Protein AF-A0A2R7UC55-F1 (afdb_monomer)

Radius of gyration: 38.76 Å; Cα contacts (8 Å, |Δi|>4): 89; chains: 1; bounding box: 79×63×94 Å

Structure (mmCIF, N/CA/C/O backbone):
data_AF-A0A2R7UC55-F1
#
_entry.id   AF-A0A2R7UC55-F1
#
loop_
_atom_site.group_PDB
_atom_site.id
_atom_site.type_symbol
_atom_site.label_atom_id
_atom_site.label_alt_id
_atom_site.label_comp_id
_atom_site.label_asym_id
_atom_site.label_entity_id
_atom_site.label_seq_id
_atom_site.pdbx_PDB_ins_code
_atom_site.Cartn_x
_atom_site.Cartn_y
_atom_site.Cartn_z
_atom_site.occupancy
_atom_site.B_iso_or_equiv
_atom_site.auth_seq_id
_atom_site.auth_comp_id
_atom_site.auth_asym_id
_atom_site.auth_atom_id
_atom_site.pdbx_PDB_model_num
ATOM 1 N N . MET A 1 1 ? -43.435 7.852 9.722 1.00 42.16 1 MET A N 1
ATOM 2 C CA . MET A 1 1 ? -42.499 7.921 10.860 1.00 42.16 1 MET A CA 1
ATOM 3 C C . MET A 1 1 ? -41.265 8.674 10.393 1.00 42.16 1 MET A C 1
ATOM 5 O O . MET A 1 1 ? -40.642 8.184 9.458 1.00 42.16 1 MET A O 1
ATOM 9 N N . PRO A 1 2 ? -40.937 9.861 10.923 1.00 38.62 2 PRO A N 1
ATOM 10 C CA . PRO A 1 2 ? -39.648 10.481 10.648 1.00 38.62 2 PRO A CA 1
ATOM 11 C C . PRO A 1 2 ? -38.581 9.756 11.478 1.00 38.62 2 PRO A C 1
ATOM 13 O O . PRO A 1 2 ? -38.689 9.692 12.699 1.00 38.62 2 PRO A O 1
ATOM 16 N N . THR A 1 3 ? -37.576 9.176 10.826 1.00 41.78 3 THR A N 1
ATOM 17 C CA . THR A 1 3 ? -36.368 8.655 11.479 1.00 41.78 3 THR A CA 1
ATOM 18 C C . THR A 1 3 ? -35.477 9.831 11.860 1.00 41.78 3 THR A C 1
ATOM 20 O O . THR A 1 3 ? -34.718 10.346 11.036 1.00 41.78 3 THR A O 1
ATOM 23 N N . GLU A 1 4 ? -35.601 10.291 13.101 1.00 35.75 4 GLU A N 1
ATOM 24 C CA . GLU A 1 4 ? -34.651 11.220 13.704 1.00 35.75 4 GLU A CA 1
ATOM 25 C C . GLU A 1 4 ? -33.312 10.507 13.930 1.00 35.75 4 GLU A C 1
ATOM 27 O O . GLU A 1 4 ? -33.058 9.926 14.977 1.00 35.75 4 GLU A O 1
ATOM 32 N N . ASN A 1 5 ? -32.422 10.577 12.940 1.00 41.34 5 ASN A N 1
ATOM 33 C CA . ASN A 1 5 ? -30.993 10.358 13.149 1.00 41.34 5 ASN A CA 1
ATOM 34 C C . ASN A 1 5 ? -30.417 11.610 13.829 1.00 41.34 5 ASN A C 1
ATOM 36 O O . ASN A 1 5 ? -29.863 12.489 13.168 1.00 41.34 5 ASN A O 1
ATOM 40 N N . ARG A 1 6 ? -30.596 11.743 15.145 1.00 44.78 6 ARG A N 1
ATOM 41 C CA . ARG A 1 6 ? -29.927 12.772 15.952 1.00 44.78 6 ARG A CA 1
ATOM 42 C C . ARG A 1 6 ? -29.243 12.123 17.152 1.00 44.78 6 ARG A C 1
ATOM 44 O O . ARG A 1 6 ? -29.865 11.350 17.865 1.00 44.78 6 ARG A O 1
ATOM 51 N N . SER A 1 7 ? -27.990 12.525 17.365 1.00 47.72 7 SER A N 1
ATOM 52 C CA . SER A 1 7 ? -27.106 12.228 18.506 1.00 47.72 7 SER A CA 1
ATOM 53 C C . SER A 1 7 ? -26.273 10.949 18.440 1.00 47.72 7 SER A C 1
ATOM 55 O O . SER A 1 7 ? -26.627 9.947 19.046 1.00 47.72 7 SER A O 1
ATOM 57 N N . SER A 1 8 ? -25.081 11.033 17.833 1.00 47.44 8 SER A N 1
ATOM 58 C CA . SER A 1 8 ? -23.901 10.372 18.432 1.00 47.44 8 SER A CA 1
ATOM 59 C C . SER A 1 8 ? -22.526 10.837 17.920 1.00 47.44 8 SER A C 1
ATOM 61 O O . SER A 1 8 ? -21.534 10.164 18.157 1.00 47.44 8 SER A O 1
ATOM 63 N N . ASN A 1 9 ? -22.407 11.966 17.210 1.00 50.69 9 ASN A N 1
ATOM 64 C CA . ASN A 1 9 ? -21.078 12.448 16.804 1.00 50.69 9 ASN A CA 1
ATOM 65 C C . ASN A 1 9 ? -20.977 13.976 16.858 1.00 50.69 9 ASN A C 1
ATOM 67 O O . ASN A 1 9 ? -20.591 14.633 15.896 1.00 50.69 9 ASN A O 1
ATOM 71 N N . THR A 1 10 ? -21.425 14.552 17.975 1.00 67.38 10 THR A N 1
ATOM 72 C CA . THR A 1 10 ? -21.211 15.976 18.250 1.00 67.38 10 THR A CA 1
ATOM 73 C C . THR A 1 10 ? -19.742 16.159 18.613 1.00 67.38 10 THR A C 1
ATOM 75 O O . THR A 1 10 ? -19.298 15.609 19.621 1.00 67.38 10 THR A O 1
ATOM 78 N N . ASP A 1 11 ? -19.003 16.916 17.801 1.00 78.94 11 ASP A N 1
ATOM 79 C CA . ASP A 1 11 ? -17.614 17.284 18.083 1.00 78.94 11 ASP A CA 1
ATOM 80 C C . ASP A 1 11 ? -17.542 17.948 19.477 1.00 78.94 11 ASP A C 1
ATOM 82 O O . ASP A 1 11 ? -18.249 18.935 19.716 1.00 78.94 11 ASP A O 1
ATOM 86 N N . PRO A 1 12 ? -16.714 17.450 20.416 1.00 82.69 12 PRO A N 1
ATOM 87 C CA . PRO A 1 12 ? -16.531 18.071 21.727 1.00 82.69 12 PRO A CA 1
ATOM 88 C C . PRO A 1 12 ? -16.176 19.562 21.646 1.00 82.69 12 PRO A C 1
ATOM 90 O O . PRO A 1 12 ? -16.536 20.328 22.539 1.00 82.69 12 PRO A O 1
ATOM 93 N N . ARG A 1 13 ? -15.532 20.004 20.556 1.00 84.44 13 ARG A N 1
ATOM 94 C CA . ARG A 1 13 ? -15.240 21.425 20.315 1.00 84.44 13 ARG A CA 1
ATOM 95 C C . ARG A 1 13 ? -16.515 22.240 20.090 1.00 84.44 13 ARG A C 1
ATOM 97 O O . ARG A 1 13 ? -16.605 23.356 20.585 1.00 84.44 13 ARG A O 1
ATOM 104 N N . ASP A 1 14 ? -17.513 21.695 19.392 1.00 85.75 14 ASP A N 1
ATOM 105 C CA . ASP A 1 14 ? -18.814 22.362 19.214 1.00 85.75 14 ASP A CA 1
ATOM 106 C C . ASP A 1 14 ? -19.564 22.484 20.539 1.00 85.75 14 ASP A C 1
ATOM 108 O O . ASP A 1 14 ? -20.236 23.483 20.795 1.00 85.75 14 ASP A O 1
ATOM 112 N N . VAL A 1 15 ? -19.429 21.480 21.408 1.00 86.00 15 VAL A N 1
ATOM 113 C CA . VAL A 1 15 ? -20.005 21.531 22.755 1.00 86.00 15 VAL A CA 1
ATOM 114 C C . VAL A 1 15 ? -19.318 22.610 23.587 1.00 86.00 15 VAL A C 1
ATOM 116 O O . VAL A 1 15 ? -20.011 23.393 24.232 1.00 86.00 15 VAL A O 1
ATOM 119 N N . PHE A 1 16 ? -17.988 22.698 23.533 1.00 86.00 16 PHE A N 1
ATOM 120 C CA . PHE A 1 16 ? -17.218 23.726 24.233 1.00 86.00 16 PHE A CA 1
ATOM 121 C C . PHE A 1 16 ? -17.598 25.143 23.784 1.00 86.00 16 PHE A C 1
ATOM 123 O O . PHE A 1 16 ? -17.883 25.993 24.626 1.00 86.00 16 PHE A O 1
ATOM 130 N N . ILE A 1 17 ? -17.695 25.377 22.471 1.00 86.19 17 ILE A N 1
ATOM 131 C CA . ILE A 1 17 ? -18.110 26.672 21.907 1.00 86.19 17 ILE A CA 1
ATOM 132 C C . ILE A 1 17 ? -19.542 27.013 22.325 1.00 86.19 17 ILE A C 1
ATOM 134 O O . ILE A 1 17 ? -19.811 28.134 22.744 1.00 86.19 17 ILE A O 1
ATOM 138 N N . ARG A 1 18 ? -20.466 26.046 22.259 1.00 84.88 18 ARG A N 1
ATOM 139 C CA . ARG A 1 18 ? -21.871 26.266 22.629 1.00 84.88 18 ARG A CA 1
ATOM 140 C C . ARG A 1 18 ? -22.053 26.558 24.115 1.00 84.88 18 ARG A C 1
ATOM 142 O O . ARG A 1 18 ? -22.917 27.352 24.471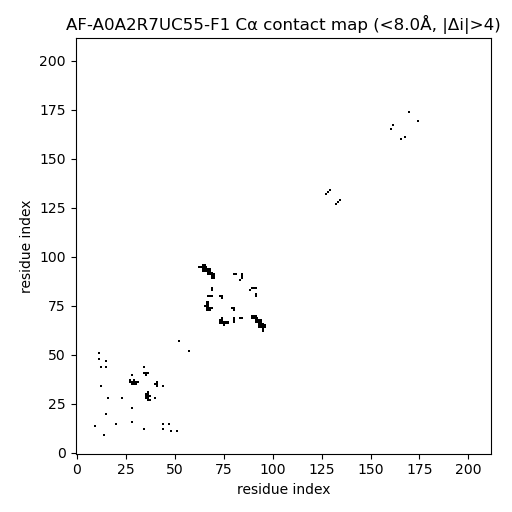 1.00 84.88 18 ARG A O 1
ATOM 149 N N . LEU A 1 19 ? -21.303 25.871 24.976 1.00 85.00 19 LEU A N 1
ATOM 150 C CA . LEU A 1 19 ? -21.359 26.097 26.419 1.00 85.00 19 LEU A CA 1
ATOM 151 C C . LEU A 1 19 ? -20.645 27.388 26.820 1.00 85.00 19 LEU A C 1
ATOM 153 O O . LEU A 1 19 ? -21.021 27.971 27.831 1.00 85.00 19 LEU A O 1
ATOM 157 N N . ASN A 1 20 ? -19.643 27.808 26.039 1.00 84.31 20 ASN A N 1
ATOM 158 C CA . ASN A 1 20 ? -18.806 28.982 26.266 1.00 84.31 20 ASN A CA 1
ATOM 159 C C . ASN A 1 20 ? -18.507 29.217 27.760 1.00 84.31 20 ASN A C 1
ATOM 161 O O . ASN A 1 20 ? -18.889 30.250 28.318 1.00 84.31 20 ASN A O 1
ATOM 165 N N . PRO A 1 21 ? -17.852 28.257 28.439 1.00 77.38 21 PRO A N 1
ATOM 166 C CA . PRO A 1 21 ? -17.663 28.317 29.889 1.00 77.38 21 PRO A CA 1
ATOM 167 C C . PRO A 1 21 ? -16.844 29.536 30.347 1.00 77.38 21 PRO A C 1
ATOM 169 O O . PRO A 1 21 ? -16.870 29.885 31.524 1.00 77.38 21 PRO A O 1
ATOM 172 N N . LEU A 1 22 ? -16.134 30.186 29.422 1.00 78.31 22 LEU A N 1
ATOM 173 C CA . LEU A 1 22 ? -15.257 31.329 29.664 1.00 78.31 22 LEU A CA 1
ATOM 174 C C . LEU A 1 22 ? -15.895 32.679 29.280 1.00 78.31 22 LEU A C 1
ATOM 176 O O . LEU A 1 22 ? -15.292 33.721 29.522 1.00 78.31 22 LEU A O 1
ATOM 180 N N . GLY A 1 23 ? -17.100 32.680 28.692 1.00 80.19 23 GLY A N 1
ATOM 181 C CA . GLY A 1 23 ? -17.800 33.901 28.270 1.00 80.19 23 GLY A CA 1
ATOM 182 C C . GLY A 1 23 ? -17.090 34.682 27.157 1.00 80.19 23 GLY A C 1
ATOM 183 O O . GLY A 1 23 ? -17.196 35.905 27.103 1.00 80.19 23 GLY A O 1
ATOM 184 N N . LEU A 1 24 ? -16.343 33.987 26.298 1.00 83.69 24 LEU A N 1
ATOM 185 C CA . LEU A 1 24 ? -15.508 34.574 25.250 1.00 83.69 24 LEU A CA 1
ATOM 186 C C . LEU A 1 24 ? -16.316 34.969 24.011 1.00 83.69 24 LEU A C 1
ATOM 188 O O . LEU A 1 24 ? -17.434 34.491 23.801 1.00 83.69 24 LEU A O 1
ATOM 192 N N . SER A 1 25 ? -15.747 35.849 23.189 1.00 80.44 25 SER A N 1
ATOM 193 C CA . SER A 1 25 ? -16.368 36.270 21.934 1.00 80.44 25 SER A CA 1
ATOM 194 C C . SER A 1 25 ? -16.209 35.203 20.840 1.00 80.44 25 SER A C 1
ATOM 196 O O . SER A 1 25 ? -15.346 34.328 20.922 1.00 80.44 25 SER A O 1
ATOM 198 N N . GLU A 1 26 ? -17.021 35.275 19.780 1.00 75.75 26 GLU A N 1
ATOM 199 C CA . GLU A 1 26 ? -16.893 34.369 18.624 1.00 75.75 26 GLU A CA 1
ATOM 200 C C . GLU A 1 26 ? -15.537 34.504 17.907 1.00 75.75 26 GLU A C 1
ATOM 202 O O . GLU A 1 26 ? -15.087 33.562 17.256 1.00 75.75 26 GLU A O 1
ATOM 207 N N . GLU A 1 27 ? -14.867 35.654 18.035 1.00 75.88 27 GLU A N 1
ATOM 208 C CA . GLU A 1 27 ? -13.542 35.884 17.451 1.00 75.88 27 GLU A CA 1
ATOM 209 C C . GLU A 1 27 ? -12.440 35.118 18.185 1.00 75.88 27 GLU A C 1
ATOM 211 O O . GLU A 1 27 ? -11.482 34.684 17.547 1.00 75.88 27 GLU A O 1
ATOM 216 N N . ASP A 1 28 ? -12.612 34.898 19.489 1.00 77.56 28 ASP A N 1
ATOM 217 C CA . ASP A 1 28 ? -11.666 34.168 20.335 1.00 77.56 28 ASP A CA 1
ATOM 218 C C . ASP A 1 28 ? -11.880 32.645 20.239 1.00 77.56 28 ASP A C 1
ATOM 220 O O . ASP A 1 28 ? -10.951 31.856 20.385 1.00 77.56 28 ASP A O 1
ATOM 224 N N . LEU A 1 29 ? -13.101 32.197 19.935 1.00 81.69 29 LEU A N 1
ATOM 225 C CA . LEU A 1 29 ? -13.473 30.777 19.847 1.00 81.69 29 LEU A CA 1
ATOM 226 C C . LEU A 1 29 ? -13.194 30.144 18.470 1.00 81.69 29 LEU A C 1
ATOM 228 O O . LEU A 1 29 ? -13.835 29.161 18.079 1.00 81.69 29 LEU A O 1
ATOM 232 N N . ARG A 1 30 ? -12.225 30.681 17.722 1.00 80.25 30 ARG A N 1
ATOM 233 C CA . ARG A 1 30 ? -11.841 30.165 16.402 1.00 80.25 30 ARG A CA 1
ATOM 234 C C . ARG A 1 30 ? -11.099 28.839 16.515 1.00 80.25 30 ARG A C 1
ATOM 236 O O . ARG A 1 30 ? -10.108 28.710 17.233 1.00 80.25 30 ARG A O 1
ATOM 243 N N . LYS A 1 31 ? -11.590 27.846 15.771 1.00 82.81 31 LYS A N 1
ATOM 244 C CA . LYS A 1 31 ? -10.985 26.516 15.678 1.00 82.81 31 LYS A CA 1
ATOM 245 C C . LYS A 1 31 ? -9.836 26.521 14.675 1.00 82.81 31 LYS A C 1
ATOM 247 O O . LYS A 1 31 ? -10.003 26.992 13.554 1.00 82.81 31 LYS A O 1
ATOM 252 N N . ASP A 1 32 ? -8.738 25.876 15.036 1.00 79.06 32 ASP A N 1
ATOM 253 C CA . ASP A 1 32 ? -7.651 25.521 14.128 1.00 79.06 32 ASP A CA 1
ATOM 254 C C . ASP A 1 32 ? -7.540 23.984 13.994 1.00 79.06 32 ASP A C 1
ATOM 256 O O . ASP A 1 32 ? -8.384 23.211 14.474 1.00 79.06 32 ASP A O 1
ATOM 260 N N . SER A 1 33 ? -6.490 23.505 13.323 1.00 74.88 33 SER A N 1
ATOM 261 C CA . SER A 1 33 ? -6.243 22.067 13.178 1.00 74.88 33 SER A CA 1
ATOM 262 C C . SER A 1 33 ? -5.929 21.378 14.515 1.00 74.88 33 SER A C 1
ATOM 264 O O . SER A 1 33 ? -6.230 20.192 14.672 1.00 74.88 33 SER A O 1
ATOM 266 N N . THR A 1 34 ? -5.389 22.101 15.502 1.00 69.94 34 THR A N 1
ATOM 267 C CA . THR A 1 34 ? -4.947 21.544 16.792 1.00 69.94 34 THR A CA 1
ATOM 268 C C . THR A 1 34 ? -6.025 21.574 17.882 1.00 69.94 34 THR A C 1
ATOM 270 O O . THR A 1 34 ? -6.058 20.699 18.745 1.00 69.94 34 THR A O 1
ATOM 273 N N . GLY A 1 35 ? -6.974 22.503 17.807 1.00 78.06 35 GLY A N 1
ATOM 274 C CA . GLY A 1 35 ? -8.071 22.702 18.749 1.00 78.06 35 GLY A CA 1
ATOM 275 C C . GLY A 1 35 ? -8.686 24.098 18.626 1.00 78.06 35 GLY A C 1
ATOM 276 O O . GLY A 1 35 ? -9.816 24.217 18.150 1.00 78.06 35 GLY A O 1
ATOM 277 N N . PHE A 1 36 ? -7.939 25.119 19.054 1.00 85.44 36 PHE A N 1
ATOM 278 C CA . PHE A 1 36 ? -8.310 26.537 19.038 1.00 85.44 36 PHE A CA 1
ATOM 279 C C . PHE A 1 3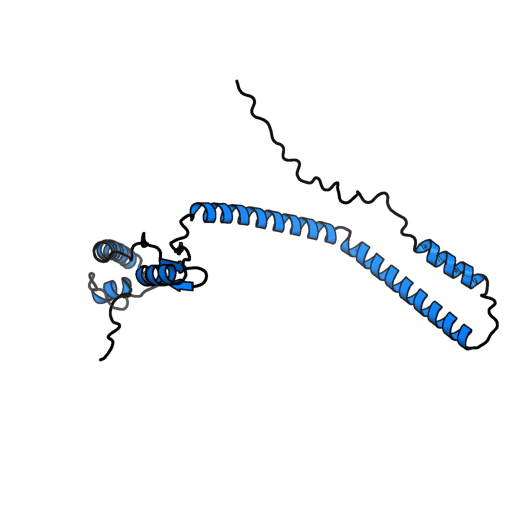6 ? -7.079 27.391 18.707 1.00 85.44 36 PHE A C 1
ATOM 281 O O . PHE A 1 36 ? -5.971 27.032 19.102 1.00 85.44 36 PHE A O 1
ATOM 288 N N . GLU A 1 37 ? -7.279 28.517 18.014 1.00 85.06 37 GLU A N 1
ATOM 289 C CA . GLU A 1 37 ? -6.195 29.423 17.594 1.00 85.06 37 GLU A CA 1
ATOM 290 C C . GLU A 1 37 ? -5.428 30.037 18.783 1.00 85.06 37 GLU A C 1
ATOM 292 O O . GLU A 1 37 ? -4.209 30.199 18.704 1.00 85.06 37 GLU A O 1
ATOM 297 N N . ASP A 1 38 ? -6.111 30.361 19.890 1.00 82.50 38 ASP A N 1
ATOM 298 C CA . ASP A 1 38 ? -5.469 30.870 21.110 1.00 82.50 38 ASP A CA 1
ATOM 299 C C . ASP A 1 38 ? -4.972 29.707 22.001 1.00 82.50 38 ASP A C 1
ATOM 301 O O . ASP A 1 38 ? -5.782 28.900 22.483 1.00 82.50 38 ASP A O 1
ATOM 305 N N . PRO A 1 39 ? -3.662 29.635 22.317 1.00 83.12 39 PRO A N 1
ATOM 306 C CA . PRO A 1 39 ? -3.097 28.615 23.200 1.00 83.12 39 PRO A CA 1
ATOM 307 C C . PRO A 1 39 ? -3.729 28.543 24.600 1.00 83.12 39 PRO A C 1
ATOM 309 O O . PRO A 1 39 ? -3.738 27.477 25.218 1.00 83.12 39 PRO A O 1
ATOM 312 N N . ARG A 1 40 ? -4.249 29.658 25.127 1.00 83.19 40 ARG A N 1
ATOM 313 C CA . ARG A 1 40 ? -4.910 29.703 26.444 1.00 83.19 40 ARG A CA 1
ATOM 314 C C . ARG A 1 40 ? -6.254 28.987 26.395 1.00 83.19 40 ARG A C 1
ATOM 316 O O . ARG A 1 40 ? -6.535 28.145 27.242 1.00 83.19 40 ARG A O 1
ATOM 323 N N . ILE A 1 41 ? -7.023 29.251 25.341 1.00 85.44 41 ILE A N 1
ATOM 324 C CA . ILE A 1 41 ? -8.319 28.615 25.084 1.00 85.44 41 ILE A CA 1
ATOM 325 C C . ILE A 1 41 ? -8.123 27.131 24.779 1.00 85.44 41 ILE A C 1
ATOM 327 O O . ILE A 1 41 ? -8.906 26.300 25.233 1.00 85.44 41 ILE A O 1
ATOM 331 N N . HIS A 1 42 ? -7.043 26.774 24.081 1.00 86.88 42 HIS A N 1
ATOM 332 C CA . HIS A 1 42 ? -6.676 25.378 23.867 1.00 86.88 42 HIS A CA 1
ATOM 333 C C . HIS A 1 42 ? -6.452 24.630 25.193 1.00 86.88 42 HIS A C 1
ATOM 335 O O . HIS A 1 42 ? -6.970 23.529 25.367 1.00 86.88 42 HIS A O 1
ATOM 341 N N . SER A 1 43 ? -5.736 25.229 26.151 1.00 85.56 43 SER A N 1
ATOM 342 C CA . SER A 1 43 ? -5.522 24.628 27.477 1.00 85.56 43 SER A CA 1
ATOM 343 C C . SER A 1 43 ? -6.836 24.407 28.236 1.00 85.56 43 SER A C 1
ATOM 345 O O . SER A 1 43 ? -7.054 23.334 28.800 1.00 85.56 43 SER A O 1
ATOM 347 N N . ASP A 1 44 ? -7.737 25.389 28.218 1.00 86.12 44 ASP A N 1
ATOM 348 C CA . ASP A 1 44 ? -9.040 25.276 28.883 1.00 86.12 44 ASP A CA 1
ATOM 349 C C . ASP A 1 44 ? -9.958 24.266 28.184 1.00 86.12 44 ASP A C 1
ATOM 351 O O . ASP A 1 44 ? -10.678 23.508 28.839 1.00 86.12 44 ASP A O 1
ATOM 355 N N . TYR A 1 45 ? -9.876 24.179 26.855 1.00 88.12 45 TYR A N 1
ATOM 356 C CA . TYR A 1 45 ? -10.536 23.133 26.087 1.00 88.12 45 TYR A CA 1
ATOM 357 C C . TYR A 1 45 ? -10.033 21.736 26.472 1.00 88.12 45 TYR A C 1
ATOM 359 O O . TYR A 1 45 ? -10.844 20.819 26.572 1.00 88.12 45 TYR A O 1
ATOM 367 N N . LEU A 1 46 ? -8.735 21.547 26.737 1.00 88.75 46 LEU A N 1
ATOM 368 C CA . LEU A 1 46 ? -8.210 20.254 27.194 1.00 88.75 46 LEU A CA 1
ATOM 369 C C . LEU A 1 46 ? -8.753 19.864 28.575 1.00 88.75 46 LEU A C 1
ATOM 371 O O . LEU A 1 46 ? -9.096 18.699 28.786 1.00 88.75 46 LEU A O 1
ATOM 375 N N . LEU A 1 47 ? -8.881 20.825 29.496 1.00 87.94 47 LEU A N 1
ATOM 376 C CA . LEU A 1 47 ? -9.505 20.598 30.806 1.00 87.94 47 LEU A CA 1
ATOM 377 C C . LEU A 1 47 ? -10.988 20.237 30.667 1.00 87.94 47 LEU A C 1
ATOM 379 O O . LEU A 1 47 ? -11.454 19.277 31.282 1.00 87.94 47 LEU A O 1
ATOM 383 N N . PHE A 1 48 ? -11.717 20.957 29.812 1.00 88.81 48 PHE A N 1
ATOM 384 C CA . PHE A 1 48 ? -13.096 20.621 29.470 1.00 88.81 48 PHE A CA 1
ATOM 385 C C . PHE A 1 48 ? -13.202 19.222 28.857 1.00 88.81 48 PHE A C 1
ATOM 387 O O . PHE A 1 48 ? -14.048 18.434 29.270 1.00 88.81 48 PHE A O 1
ATOM 394 N N . LEU A 1 49 ? -12.332 18.891 27.900 1.00 87.31 49 LEU A N 1
ATOM 395 C CA . LEU A 1 49 ? -12.329 17.610 27.201 1.00 87.31 49 LEU A CA 1
ATOM 396 C C . LEU A 1 49 ? -12.064 16.445 28.159 1.00 87.31 49 LEU A C 1
ATOM 398 O O . LEU A 1 49 ? -12.668 15.386 27.998 1.00 87.31 49 LEU A O 1
ATOM 402 N N . ALA A 1 50 ? -11.204 16.637 29.162 1.00 85.31 50 ALA A N 1
ATOM 403 C CA . ALA A 1 50 ? -10.954 15.639 30.196 1.00 85.31 50 ALA A CA 1
ATOM 404 C C . ALA A 1 50 ? -12.237 15.299 30.976 1.00 85.31 50 ALA A C 1
ATOM 406 O O . ALA A 1 50 ? -12.612 14.131 31.042 1.00 85.31 50 ALA A O 1
ATOM 407 N N . GLY A 1 51 ? -12.965 16.307 31.474 1.00 84.50 51 GLY A N 1
ATOM 408 C CA . GLY A 1 51 ? -14.244 16.086 32.168 1.00 84.50 51 GLY A CA 1
ATOM 409 C C . GLY A 1 51 ? -15.377 15.626 31.239 1.00 84.50 51 GLY A C 1
ATOM 410 O O . GLY A 1 51 ? -16.232 14.820 31.617 1.00 84.50 51 GLY A O 1
ATOM 411 N N . TYR A 1 52 ? -15.377 16.089 29.988 1.00 82.44 52 TYR A N 1
ATOM 412 C CA . T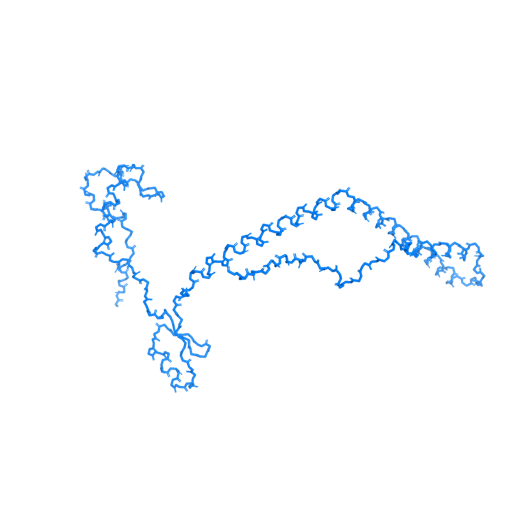YR A 1 52 ? -16.342 15.667 28.976 1.00 82.44 52 TYR A CA 1
ATOM 413 C C . TYR A 1 52 ? -16.195 14.175 28.659 1.00 82.44 52 TYR A C 1
ATOM 415 O O . TYR A 1 52 ? -17.195 13.466 28.644 1.00 82.44 52 TYR A O 1
ATOM 423 N N . ARG A 1 53 ? -14.966 13.670 28.490 1.00 78.56 53 ARG A N 1
ATOM 424 C CA . ARG A 1 53 ? -14.682 12.240 28.256 1.00 78.56 53 ARG A CA 1
ATOM 425 C C . ARG A 1 53 ? -15.052 11.341 29.433 1.00 78.56 53 ARG A C 1
ATOM 427 O O . ARG A 1 53 ? -15.426 10.193 29.230 1.00 78.56 53 ARG A O 1
ATOM 434 N N . GLU A 1 54 ? -14.971 11.857 30.653 1.00 75.56 54 GLU A N 1
ATOM 435 C CA . GLU A 1 54 ? -15.348 11.118 31.862 1.00 75.56 54 GLU A CA 1
ATOM 436 C C . GLU A 1 54 ? -16.869 10.889 31.947 1.00 75.56 54 GLU A C 1
ATOM 438 O O . GLU A 1 54 ? -17.332 9.873 32.463 1.00 75.56 54 GLU A O 1
ATOM 443 N N . THR A 1 55 ? -17.654 11.811 31.378 1.00 69.69 55 THR A N 1
ATOM 444 C CA . THR A 1 55 ? -19.127 11.748 31.320 1.00 69.69 55 THR A CA 1
ATOM 445 C C . THR A 1 55 ? -19.669 11.209 29.992 1.00 69.69 55 THR A C 1
ATOM 447 O O . THR A 1 55 ? -20.813 10.761 29.930 1.00 69.69 55 THR A O 1
ATOM 450 N N . HIS A 1 56 ? -18.848 11.222 28.942 1.00 65.69 56 HIS A N 1
ATOM 451 C CA . HIS A 1 56 ? -19.133 10.709 27.606 1.00 65.69 56 HIS A CA 1
ATOM 452 C C . HIS A 1 56 ? -18.045 9.694 27.250 1.00 65.69 56 HIS A C 1
ATOM 454 O O . HIS A 1 56 ? -17.075 10.064 26.579 1.00 65.69 56 HIS A O 1
ATOM 460 N N . PRO A 1 57 ? -18.161 8.437 27.724 1.00 57.47 57 PRO A N 1
ATOM 461 C CA . PRO A 1 57 ? -17.181 7.413 27.404 1.00 57.47 57 PRO A CA 1
ATOM 462 C C . PRO A 1 57 ? -17.043 7.325 25.883 1.00 57.47 57 PRO A C 1
ATOM 464 O O . PRO A 1 57 ? -18.031 7.102 25.180 1.00 57.47 57 PRO A O 1
ATOM 467 N N . GLU A 1 58 ? -15.824 7.533 25.374 1.00 55.47 58 GLU A N 1
ATOM 468 C CA . GLU A 1 58 ? -15.514 7.213 23.980 1.00 55.47 58 GLU A CA 1
ATOM 469 C C . GLU A 1 58 ? -15.950 5.763 23.716 1.00 55.47 58 GLU A C 1
ATOM 471 O O . GLU A 1 58 ? -15.841 4.936 24.632 1.00 55.47 58 GLU A O 1
ATOM 476 N N . PRO A 1 59 ? -16.481 5.439 22.519 1.00 55.19 59 PRO A N 1
ATOM 477 C CA . PRO A 1 59 ? -16.887 4.078 22.199 1.00 55.19 59 PRO A CA 1
ATOM 478 C C . PRO A 1 59 ? -15.725 3.141 22.520 1.00 55.19 59 PRO A C 1
ATOM 480 O O . PRO A 1 59 ? -14.671 3.198 21.883 1.00 55.19 59 PRO A O 1
ATOM 483 N N . GLN A 1 60 ? -15.892 2.340 23.577 1.00 50.25 60 GLN A N 1
ATOM 484 C CA . GLN A 1 60 ? -14.854 1.419 24.009 1.00 50.25 60 GLN A CA 1
ATOM 485 C C . GLN A 1 60 ? -14.531 0.491 22.835 1.00 50.25 60 GLN A C 1
ATOM 487 O O . GLN A 1 60 ? -15.454 0.069 22.133 1.00 50.25 60 GLN A O 1
ATOM 492 N N . PRO A 1 61 ? -13.254 0.140 22.608 1.00 53.88 61 PRO A N 1
ATOM 493 C CA . PRO A 1 61 ? -12.918 -0.929 21.681 1.00 53.88 61 PRO A CA 1
ATOM 494 C C . PRO A 1 61 ? -13.658 -2.189 22.142 1.00 53.88 61 PRO A C 1
ATOM 496 O O . PRO A 1 61 ? -13.353 -2.743 23.196 1.00 53.88 61 PRO A O 1
ATOM 499 N N . HIS A 1 62 ? -14.700 -2.570 21.400 1.00 48.38 62 HIS A N 1
ATOM 500 C CA . HIS A 1 62 ? -15.607 -3.631 21.810 1.00 48.38 62 HIS A CA 1
ATOM 501 C C . HIS A 1 62 ? -14.818 -4.938 22.005 1.00 48.38 62 HIS A C 1
ATOM 503 O O . HIS A 1 62 ? -14.119 -5.363 21.083 1.00 48.38 62 HIS A O 1
ATOM 509 N N . PRO A 1 63 ? -14.914 -5.587 23.181 1.00 56.22 63 PRO A N 1
ATOM 510 C CA . PRO A 1 63 ? -14.304 -6.896 23.414 1.00 56.22 63 PRO A CA 1
ATOM 511 C C . PRO A 1 63 ? -14.991 -8.014 22.611 1.00 56.22 63 PRO A C 1
ATOM 513 O O . PRO A 1 63 ? -14.495 -9.138 22.567 1.00 56.22 63 PRO A O 1
ATOM 516 N N . GLU A 1 64 ? -16.128 -7.717 21.979 1.00 58.06 64 GLU A N 1
ATOM 517 C CA . GLU A 1 64 ? -16.880 -8.646 21.145 1.00 58.06 64 GLU A CA 1
ATOM 518 C C . GLU A 1 64 ? -16.473 -8.543 19.664 1.00 58.06 64 GLU A C 1
ATOM 520 O O . GLU A 1 64 ? -16.080 -7.468 19.199 1.00 58.06 64 GLU A O 1
ATOM 525 N N . PRO A 1 65 ? -16.557 -9.650 18.902 1.00 71.12 65 PRO A N 1
ATOM 526 C CA . PRO A 1 65 ? -16.362 -9.630 17.457 1.00 71.12 65 PRO A CA 1
ATOM 527 C C . PRO A 1 65 ? -17.246 -8.572 16.784 1.00 71.12 65 PRO A C 1
ATOM 529 O O . PRO A 1 65 ? -18.436 -8.485 17.069 1.00 71.12 65 PRO A O 1
ATOM 532 N N . ILE A 1 66 ? -16.668 -7.784 15.872 1.00 76.38 66 ILE A N 1
ATOM 533 C CA . ILE A 1 66 ? -17.391 -6.752 15.105 1.00 76.38 66 ILE A CA 1
ATOM 534 C C . ILE A 1 66 ? -18.256 -7.414 14.021 1.00 76.38 66 ILE A C 1
ATOM 536 O O . ILE A 1 66 ? -19.256 -6.850 13.585 1.00 76.38 66 ILE A O 1
ATOM 540 N N . ALA A 1 67 ? -17.880 -8.623 13.599 1.00 85.19 67 ALA A N 1
ATOM 541 C CA . ALA A 1 67 ? -18.660 -9.469 12.711 1.00 85.19 67 ALA A CA 1
ATOM 542 C C . ALA A 1 67 ? -18.405 -10.954 13.005 1.00 85.19 67 ALA A C 1
ATOM 544 O O . ALA A 1 67 ? -17.429 -11.329 13.656 1.00 85.19 67 ALA A O 1
ATOM 545 N N . TRP A 1 68 ? -19.255 -11.812 12.459 1.00 89.19 68 TRP A N 1
ATOM 546 C CA . TRP A 1 68 ? -19.139 -13.264 12.497 1.00 89.19 68 TRP A CA 1
ATOM 547 C C . TRP A 1 68 ? -19.155 -13.813 11.074 1.00 89.19 68 TRP A C 1
ATOM 549 O O . TRP A 1 68 ? -19.970 -13.399 10.255 1.00 89.19 68 TRP A O 1
ATOM 559 N N . MET A 1 69 ? -18.262 -14.747 10.768 1.00 92.12 69 MET A N 1
ATOM 560 C CA . MET A 1 69 ? -18.197 -15.427 9.477 1.00 92.12 69 MET A CA 1
ATOM 561 C C . MET A 1 69 ? -18.686 -16.867 9.618 1.00 92.12 69 MET A C 1
ATOM 563 O O . MET A 1 69 ? -18.253 -17.580 10.521 1.00 92.12 69 MET A O 1
ATOM 567 N N . VAL A 1 70 ? -19.557 -17.300 8.708 1.00 91.12 70 VAL A N 1
ATOM 568 C CA . VAL A 1 70 ? -20.018 -18.690 8.581 1.00 91.12 70 VAL A CA 1
ATOM 569 C C . VAL A 1 70 ? -19.743 -19.132 7.150 1.00 91.12 70 VAL A C 1
ATOM 571 O O . VAL A 1 70 ? -20.338 -18.624 6.199 1.00 91.12 70 VAL A O 1
ATOM 574 N N . GLY A 1 71 ? -18.769 -20.025 6.967 1.00 90.06 71 GLY A N 1
ATOM 575 C CA . GLY A 1 71 ? -18.267 -20.362 5.633 1.00 90.06 71 GLY A CA 1
ATOM 576 C C . GLY A 1 71 ? -17.665 -19.143 4.926 1.00 90.06 71 GLY A C 1
ATOM 577 O O . GLY A 1 71 ? -16.583 -18.693 5.284 1.00 90.06 71 GLY A O 1
ATOM 578 N N . THR A 1 72 ? -18.370 -18.617 3.921 1.00 89.19 72 THR A N 1
ATOM 579 C CA . THR A 1 72 ? -18.004 -17.393 3.181 1.00 89.19 72 THR A CA 1
ATOM 580 C C . THR A 1 72 ? -18.958 -16.220 3.434 1.00 89.19 72 THR A C 1
ATOM 582 O O . THR A 1 72 ? -18.775 -15.154 2.847 1.00 89.19 72 THR A O 1
ATOM 585 N N . ALA A 1 73 ? -20.002 -16.414 4.247 1.00 88.81 73 ALA A N 1
ATOM 586 C CA . ALA A 1 73 ? -20.983 -15.388 4.585 1.00 88.81 73 ALA A CA 1
ATOM 587 C C . ALA A 1 73 ? -20.554 -14.610 5.835 1.00 88.81 73 ALA A C 1
ATOM 589 O O . ALA A 1 73 ? -19.895 -15.161 6.717 1.00 88.81 73 ALA A O 1
ATOM 590 N N . PHE A 1 74 ? -20.947 -13.336 5.908 1.00 90.19 74 PHE A N 1
ATOM 591 C CA . PHE A 1 74 ? -20.653 -12.437 7.024 1.00 90.19 74 PHE A CA 1
ATOM 592 C C . PHE A 1 74 ? -21.947 -11.949 7.676 1.00 90.19 74 PHE A C 1
ATOM 594 O O . PHE A 1 74 ? -22.886 -11.561 6.980 1.00 90.19 74 PHE A O 1
ATOM 601 N N . TRP A 1 75 ? -21.947 -11.903 9.004 1.00 89.12 75 TRP A N 1
ATOM 602 C CA . TRP A 1 75 ? -23.065 -11.501 9.847 1.00 89.12 75 TRP A CA 1
ATOM 603 C C . TRP A 1 75 ? -22.605 -10.438 10.840 1.00 89.12 75 TRP A C 1
ATOM 605 O O . TRP A 1 75 ? -21.550 -10.568 11.457 1.00 89.12 75 TRP A O 1
ATOM 615 N N . TRP A 1 76 ? -23.404 -9.388 11.007 1.00 83.25 76 TRP A N 1
ATOM 616 C CA . TRP A 1 76 ? -23.131 -8.300 11.957 1.00 83.25 76 TRP A CA 1
ATOM 617 C C . TRP A 1 76 ? -23.773 -8.541 13.324 1.00 83.25 76 TRP A C 1
ATOM 619 O O . TRP A 1 76 ? -23.605 -7.735 14.232 1.00 83.25 76 TRP A O 1
ATOM 629 N N . THR A 1 77 ? -24.509 -9.646 13.466 1.00 84.12 77 THR A N 1
ATOM 630 C CA . THR A 1 77 ? -25.085 -10.115 14.726 1.00 84.12 77 THR A CA 1
ATOM 631 C C . THR A 1 77 ? -24.723 -11.580 14.941 1.00 84.12 77 THR A C 1
ATOM 633 O O . THR A 1 77 ? -24.628 -12.367 13.990 1.00 84.12 77 THR A O 1
ATOM 636 N N . LYS A 1 78 ? -24.502 -11.956 16.200 1.00 83.75 78 LYS A N 1
ATOM 637 C CA . LYS A 1 78 ? -24.099 -13.316 16.562 1.00 83.75 78 LYS A CA 1
ATOM 638 C C . LYS A 1 78 ? -25.221 -14.315 16.303 1.00 83.75 78 LYS A C 1
ATOM 640 O O . LYS A 1 78 ? -24.977 -15.422 15.840 1.00 83.75 78 LYS A O 1
ATOM 645 N N . GLU A 1 79 ? -26.456 -13.908 16.559 1.00 85.88 79 GLU A N 1
ATOM 646 C CA . GLU A 1 79 ? -27.652 -14.738 16.455 1.00 85.88 79 GLU A CA 1
ATOM 647 C C . GLU A 1 79 ? -27.947 -15.137 15.002 1.00 85.88 79 GLU A C 1
ATOM 649 O O . GLU A 1 79 ? -28.430 -16.240 14.735 1.00 85.88 79 GLU A O 1
ATOM 654 N N . GLU A 1 80 ? -27.661 -14.254 14.040 1.00 87.31 80 GLU A N 1
ATOM 655 C CA . GLU A 1 80 ? -27.771 -14.574 12.614 1.00 87.31 80 GLU A CA 1
ATOM 656 C C . GLU A 1 80 ? -26.697 -15.565 12.177 1.00 87.31 80 GLU A C 1
ATOM 658 O O . GLU A 1 80 ? -27.020 -16.534 11.489 1.00 87.31 80 GLU A O 1
ATOM 663 N N . ALA A 1 81 ? -25.462 -15.391 12.653 1.00 87.50 81 ALA A N 1
ATOM 664 C CA . ALA A 1 81 ? -24.397 -16.356 12.418 1.00 87.50 81 ALA A CA 1
ATOM 665 C C . ALA A 1 81 ? -24.711 -17.727 13.029 1.00 87.50 81 ALA A C 1
ATOM 667 O O . ALA A 1 81 ? -24.471 -18.749 12.397 1.00 87.50 81 ALA A O 1
ATOM 668 N N . GLU A 1 82 ? -25.292 -17.776 14.229 1.00 90.19 82 GLU A N 1
ATOM 669 C CA . GLU A 1 82 ? -25.695 -19.032 14.871 1.00 90.19 82 GLU A CA 1
ATOM 670 C C . GLU A 1 82 ? -26.804 -19.751 14.103 1.00 90.19 82 GLU A C 1
ATOM 672 O O . GLU A 1 82 ? -26.750 -20.970 13.928 1.00 90.19 82 GLU A O 1
ATOM 677 N N . ARG A 1 83 ? -27.784 -19.007 13.581 1.00 89.88 83 ARG A N 1
ATOM 678 C CA . ARG A 1 83 ? -28.848 -19.574 12.745 1.00 89.88 83 ARG A CA 1
ATOM 679 C C . ARG A 1 83 ? -28.306 -20.121 11.426 1.00 89.88 83 ARG A C 1
ATOM 681 O O . ARG A 1 83 ? -28.704 -21.206 11.008 1.00 89.88 83 ARG A O 1
ATOM 688 N N . ASP A 1 84 ? -27.413 -19.380 10.782 1.00 88.44 84 ASP A N 1
ATOM 689 C CA . ASP A 1 84 ? -26.812 -19.777 9.510 1.00 88.44 84 ASP A CA 1
ATOM 690 C C . ASP A 1 84 ? -25.852 -20.963 9.681 1.00 88.44 84 ASP A C 1
ATOM 692 O O . ASP A 1 84 ? -25.878 -21.911 8.898 1.00 88.44 84 ASP A O 1
ATOM 696 N N . ALA A 1 85 ? -25.083 -20.992 10.770 1.00 91.50 85 ALA A N 1
ATOM 697 C CA . ALA A 1 85 ? -24.250 -22.132 11.141 1.00 91.50 85 ALA A CA 1
ATOM 698 C C . ALA A 1 85 ? -25.085 -23.379 11.450 1.00 91.50 85 ALA A C 1
ATOM 700 O O . ALA A 1 85 ? -24.726 -24.477 11.033 1.00 91.50 85 ALA A O 1
ATOM 701 N N . ALA A 1 86 ? -26.230 -23.226 12.122 1.00 91.31 86 ALA A N 1
ATOM 702 C CA . ALA A 1 86 ? -27.155 -24.332 12.354 1.00 91.31 86 ALA A CA 1
ATOM 703 C C . ALA A 1 86 ? -27.781 -24.861 11.049 1.00 91.31 86 ALA A C 1
ATOM 705 O O . ALA A 1 86 ? -28.025 -26.061 10.933 1.00 91.31 86 ALA A O 1
ATOM 706 N N . ALA A 1 87 ? -28.025 -23.989 10.065 1.00 90.31 87 ALA A N 1
ATOM 707 C CA . ALA A 1 87 ? -28.585 -24.368 8.769 1.00 90.31 87 ALA A CA 1
ATOM 708 C C . ALA A 1 87 ? -27.549 -25.009 7.827 1.00 90.31 87 ALA A C 1
ATOM 710 O O . ALA A 1 87 ? -27.868 -25.956 7.109 1.00 90.31 87 ALA A O 1
ATOM 711 N N . THR A 1 88 ? -26.316 -24.499 7.823 1.00 88.69 88 THR A N 1
ATOM 712 C CA . THR A 1 88 ? -25.236 -24.931 6.916 1.00 88.69 88 THR A CA 1
ATOM 713 C C . THR A 1 88 ? -24.335 -26.010 7.515 1.00 88.69 88 THR A C 1
ATOM 715 O O . THR A 1 88 ? -23.649 -26.718 6.779 1.00 88.69 88 THR A O 1
ATOM 718 N N . GLY A 1 89 ? -24.319 -26.145 8.842 1.00 90.75 89 GLY A N 1
ATOM 719 C CA . GLY A 1 89 ? -23.386 -26.997 9.578 1.00 90.75 89 GLY A CA 1
ATOM 720 C C . GLY A 1 89 ? -21.947 -26.467 9.602 1.00 90.75 89 GLY A C 1
ATOM 721 O O . GLY A 1 89 ? -21.036 -27.214 9.959 1.00 90.75 89 GLY A O 1
ATOM 722 N N . LEU A 1 90 ? -21.717 -25.213 9.195 1.00 92.19 90 LEU A N 1
ATOM 723 C CA . LEU A 1 90 ? -20.386 -24.608 9.130 1.00 92.19 90 LEU A CA 1
ATOM 724 C C . LEU A 1 90 ? -20.027 -23.896 10.445 1.00 92.19 90 LEU A C 1
ATOM 726 O O . LEU A 1 90 ? -20.903 -23.348 11.112 1.00 92.19 90 LEU A O 1
ATOM 730 N N . PRO A 1 91 ? -18.742 -23.887 10.840 1.00 88.81 91 PRO A N 1
ATOM 731 C CA . PRO A 1 91 ? -18.311 -23.235 12.070 1.00 88.81 91 PRO A CA 1
ATOM 732 C C . PRO A 1 91 ? -18.444 -21.710 11.980 1.00 88.81 91 PRO A C 1
ATOM 734 O O . PRO A 1 91 ? -18.211 -21.115 10.927 1.00 88.81 91 PRO A O 1
ATOM 737 N N . ILE A 1 92 ? -18.757 -21.082 13.116 1.00 88.62 92 ILE A N 1
ATOM 738 C CA . ILE A 1 92 ? -18.788 -19.623 13.265 1.00 88.62 92 ILE A CA 1
ATOM 739 C C . ILE A 1 92 ? -17.391 -19.136 13.652 1.00 88.62 92 ILE A C 1
ATOM 741 O O . ILE A 1 92 ? -16.835 -19.570 14.662 1.00 88.62 92 ILE A O 1
ATOM 745 N N . VAL A 1 93 ? -16.847 -18.193 12.889 1.00 86.56 93 VAL A N 1
ATOM 746 C CA . VAL A 1 93 ? -15.578 -17.518 13.178 1.00 86.56 93 VAL A CA 1
ATOM 747 C C . VAL A 1 93 ? -15.868 -16.077 13.582 1.00 86.56 93 VAL A C 1
ATOM 749 O O . VAL A 1 93 ? -16.391 -15.297 12.791 1.00 86.56 93 VAL A O 1
ATOM 752 N N . GLY A 1 94 ? -15.537 -15.711 14.820 1.00 83.31 94 GLY A N 1
ATOM 753 C CA . GLY A 1 94 ? -15.621 -14.324 15.275 1.00 83.31 94 GLY A CA 1
ATOM 754 C C . GLY A 1 94 ? -14.518 -13.478 14.640 1.00 83.31 94 GLY A C 1
ATOM 755 O O . GLY A 1 94 ? -13.336 -13.757 14.827 1.00 83.31 94 GLY A O 1
ATOM 756 N N . LEU A 1 95 ? -14.903 -12.436 13.912 1.00 77.00 95 LEU A N 1
ATOM 757 C CA . LEU A 1 95 ? -14.008 -11.436 13.343 1.00 77.00 95 LEU A CA 1
ATOM 758 C C . LEU A 1 95 ? -14.016 -10.203 14.247 1.00 77.00 95 LEU A C 1
ATOM 760 O O . LEU A 1 95 ? -14.871 -9.321 14.151 1.00 77.00 95 LEU A O 1
ATOM 764 N N . GLY A 1 96 ? -13.078 -10.194 15.190 1.00 70.12 96 GLY A N 1
ATOM 765 C CA . GLY A 1 96 ? -12.817 -9.072 16.090 1.00 70.12 96 GLY A CA 1
ATOM 766 C C . GLY A 1 96 ? -11.601 -8.254 15.667 1.00 70.12 96 GLY A C 1
ATOM 767 O O . GLY A 1 96 ? -11.036 -8.463 14.591 1.00 70.12 96 GLY A O 1
ATOM 768 N N . GLN A 1 97 ? -11.186 -7.321 16.531 1.00 59.44 97 GLN A N 1
ATOM 769 C CA . GLN A 1 97 ? -9.933 -6.593 16.330 1.00 59.44 97 GLN A CA 1
ATOM 770 C C . GLN A 1 97 ? -8.783 -7.586 16.132 1.00 59.44 97 GLN A C 1
ATOM 772 O O . GLN A 1 97 ? -8.635 -8.524 16.912 1.00 59.44 97 GLN A O 1
ATOM 777 N N . MET A 1 98 ? -7.964 -7.370 15.100 1.00 53.38 98 MET A N 1
ATOM 778 C CA . MET A 1 98 ? -6.680 -8.052 14.953 1.00 53.38 98 MET A CA 1
ATOM 779 C C . MET A 1 98 ? -5.81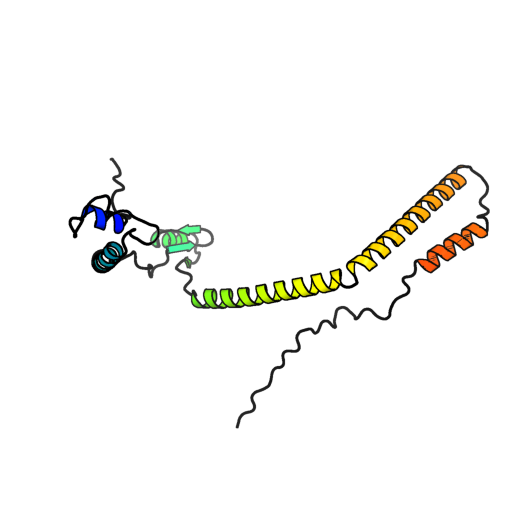7 -7.657 16.153 1.00 53.38 98 MET A C 1
ATOM 781 O O . MET A 1 98 ? -5.191 -6.600 16.156 1.00 53.38 98 MET A O 1
ATOM 785 N N . THR A 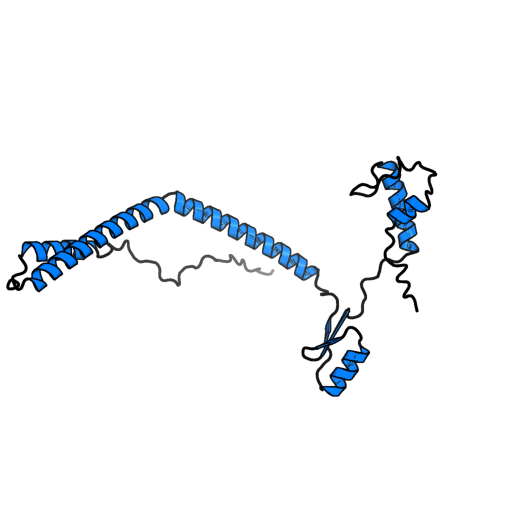1 99 ? -5.838 -8.478 17.201 1.00 52.34 99 THR A N 1
ATOM 786 C CA . THR A 1 99 ? -5.238 -8.187 18.509 1.00 52.34 99 THR A CA 1
ATOM 787 C C . THR A 1 99 ? -3.719 -8.113 18.475 1.00 52.34 99 THR A C 1
ATOM 789 O O . THR A 1 99 ? -3.112 -7.795 19.495 1.00 52.34 99 THR A O 1
ATOM 792 N N . ASP A 1 100 ? -3.089 -8.343 17.323 1.00 56.28 100 ASP A N 1
ATOM 793 C CA . ASP A 1 100 ? -1.644 -8.275 17.201 1.00 56.28 100 ASP A CA 1
ATOM 794 C C . ASP A 1 100 ? -1.136 -6.953 16.619 1.00 56.28 100 ASP A C 1
ATOM 796 O O . ASP A 1 100 ? -0.425 -6.872 15.615 1.00 56.28 100 ASP A O 1
ATOM 800 N N . ALA A 1 101 ? -1.493 -5.864 17.301 1.00 59.19 101 ALA A N 1
ATOM 801 C CA . ALA A 1 101 ? -0.857 -4.570 17.075 1.00 59.19 101 ALA A CA 1
ATOM 802 C C . ALA A 1 101 ? 0.672 -4.638 17.301 1.00 59.19 101 ALA A C 1
ATOM 804 O O . ALA A 1 101 ? 1.408 -3.836 16.720 1.00 59.19 101 ALA A O 1
ATOM 805 N N . GLY A 1 102 ? 1.146 -5.603 18.103 1.00 68.38 102 GLY A N 1
ATOM 806 C CA . GLY A 1 102 ? 2.558 -5.871 18.372 1.00 68.38 102 GLY A CA 1
ATOM 807 C C . GLY A 1 102 ? 3.291 -6.485 17.178 1.00 68.38 102 GLY A C 1
ATOM 808 O O . GLY A 1 102 ? 4.332 -5.967 16.777 1.00 68.38 102 GLY A O 1
ATOM 809 N N . GLU A 1 103 ? 2.741 -7.525 16.557 1.00 68.25 103 GLU A N 1
ATOM 810 C CA . GLU A 1 103 ? 3.231 -8.087 15.295 1.00 68.25 103 GLU A CA 1
ATOM 811 C C . GLU A 1 103 ? 3.122 -7.066 14.170 1.00 68.25 103 GLU A C 1
ATOM 813 O O . GLU A 1 103 ? 4.079 -6.885 13.426 1.00 68.25 103 GLU A O 1
ATOM 818 N N . ALA A 1 104 ? 2.034 -6.296 14.097 1.00 73.12 104 ALA A N 1
ATOM 819 C CA . ALA A 1 104 ? 1.932 -5.212 13.127 1.00 73.12 104 ALA A CA 1
ATOM 820 C C . ALA A 1 104 ? 3.013 -4.134 13.344 1.00 73.12 104 ALA A C 1
ATOM 822 O O . ALA A 1 104 ? 3.516 -3.559 12.382 1.00 73.12 104 ALA A O 1
ATOM 823 N N . ALA A 1 105 ? 3.397 -3.831 14.588 1.00 76.44 105 ALA A N 1
ATOM 824 C CA . ALA A 1 105 ? 4.499 -2.913 14.879 1.00 76.44 105 ALA A CA 1
ATOM 825 C C . ALA A 1 105 ? 5.868 -3.514 14.516 1.00 76.44 105 ALA A C 1
ATOM 827 O O . ALA A 1 105 ? 6.685 -2.829 13.903 1.00 76.44 105 ALA A O 1
ATOM 828 N N . ARG A 1 106 ? 6.100 -4.797 14.819 1.00 83.94 106 ARG A N 1
ATOM 829 C CA . ARG A 1 106 ? 7.324 -5.524 14.436 1.00 83.94 106 ARG A CA 1
ATOM 830 C C . ARG A 1 106 ? 7.484 -5.606 12.920 1.00 83.94 106 ARG A C 1
ATOM 832 O O . ARG A 1 106 ? 8.535 -5.241 12.405 1.00 83.94 106 ARG A O 1
ATOM 839 N N . LEU A 1 107 ? 6.424 -5.983 12.208 1.00 84.19 107 LEU A N 1
ATOM 840 C CA . LEU A 1 107 ? 6.400 -6.059 10.748 1.00 84.19 107 LEU A CA 1
ATOM 841 C C . LEU A 1 107 ? 6.614 -4.687 10.102 1.00 84.19 107 LEU A C 1
ATOM 843 O O . LEU A 1 107 ? 7.273 -4.595 9.074 1.00 84.19 107 LEU A O 1
ATOM 847 N N . ARG A 1 108 ? 6.116 -3.597 10.703 1.00 86.00 108 ARG A N 1
ATOM 848 C CA . ARG A 1 108 ? 6.402 -2.234 10.217 1.00 86.00 108 ARG A CA 1
ATOM 849 C C . ARG A 1 108 ? 7.882 -1.872 10.332 1.00 86.00 108 ARG A C 1
ATOM 851 O O . ARG A 1 108 ? 8.405 -1.229 9.427 1.00 86.00 108 ARG A O 1
ATOM 858 N N . ILE A 1 109 ? 8.545 -2.281 11.413 1.00 90.19 109 ILE A N 1
ATOM 859 C CA . ILE A 1 109 ? 9.987 -2.065 11.602 1.00 90.19 109 ILE A CA 1
ATOM 860 C C . ILE A 1 109 ? 10.782 -2.898 10.590 1.00 90.19 109 ILE A C 1
ATOM 862 O O . ILE A 1 109 ? 11.659 -2.370 9.912 1.00 90.19 109 ILE A O 1
ATOM 866 N N . GLU A 1 110 ? 10.433 -4.174 10.428 1.00 89.88 110 GLU A N 1
ATOM 867 C CA . GLU A 1 110 ? 11.081 -5.070 9.465 1.00 89.88 110 GLU A CA 1
ATOM 868 C C . GLU A 1 110 ? 10.905 -4.596 8.013 1.00 89.88 110 GLU A C 1
ATOM 870 O O . GLU A 1 110 ? 11.869 -4.565 7.250 1.00 89.88 110 GLU A O 1
ATOM 875 N N . LEU A 1 111 ? 9.710 -4.120 7.645 1.00 90.31 111 LEU A N 1
ATOM 876 C CA . LEU A 1 111 ? 9.468 -3.491 6.342 1.00 90.31 111 LEU A CA 1
ATOM 877 C C . LEU A 1 111 ? 10.289 -2.212 6.143 1.00 90.31 111 LEU A C 1
ATOM 879 O O . LEU A 1 111 ? 10.687 -1.923 5.014 1.00 90.31 111 LEU A O 1
ATOM 883 N N . GLY A 1 112 ? 10.547 -1.453 7.212 1.00 92.12 112 GLY A N 1
ATOM 884 C CA . GLY A 1 112 ? 11.466 -0.315 7.186 1.00 92.12 112 GLY A CA 1
ATOM 885 C C . GLY A 1 112 ? 12.876 -0.752 6.796 1.00 92.12 112 GLY A C 1
ATOM 886 O O . GLY A 1 112 ? 13.419 -0.259 5.813 1.00 92.12 112 GLY A O 1
ATOM 887 N N . HIS A 1 113 ? 13.410 -1.762 7.483 1.00 89.00 113 HIS A N 1
ATOM 888 C CA . HIS A 1 113 ? 14.735 -2.309 7.186 1.00 89.00 113 HIS A CA 1
ATOM 889 C C . HIS A 1 113 ? 14.851 -2.869 5.764 1.00 89.00 113 HIS A C 1
ATOM 891 O O . HIS A 1 113 ? 15.808 -2.552 5.062 1.00 89.00 113 HIS A O 1
ATOM 897 N N . MET A 1 114 ? 13.862 -3.632 5.291 1.00 91.06 114 MET A N 1
ATOM 898 C CA . MET A 1 114 ? 13.880 -4.145 3.914 1.00 91.06 114 MET A CA 1
ATOM 899 C C . MET A 1 114 ? 13.812 -3.027 2.866 1.00 91.06 114 MET A C 1
ATOM 901 O O . MET A 1 114 ? 14.381 -3.150 1.779 1.00 91.06 114 MET A O 1
ATOM 905 N N . ARG A 1 115 ? 13.111 -1.928 3.166 1.00 91.31 115 ARG A N 1
ATOM 906 C CA . ARG A 1 115 ? 13.050 -0.765 2.277 1.00 91.31 115 ARG A CA 1
ATOM 907 C C . ARG A 1 115 ? 14.399 -0.056 2.200 1.00 91.31 115 ARG A C 1
ATOM 909 O O . ARG A 1 115 ? 14.814 0.290 1.095 1.00 91.31 115 ARG A O 1
ATOM 916 N N . ASP A 1 116 ? 15.080 0.095 3.329 1.00 92.88 116 ASP A N 1
ATOM 917 C CA . ASP A 1 116 ? 16.416 0.687 3.386 1.00 92.88 116 ASP A CA 1
ATOM 918 C C . ASP A 1 116 ? 17.435 -0.183 2.629 1.00 92.88 116 ASP A C 1
ATOM 920 O O . ASP A 1 116 ? 18.183 0.323 1.793 1.00 92.88 116 ASP A O 1
ATOM 924 N N . GLU A 1 117 ? 17.399 -1.508 2.814 1.00 92.38 117 GLU A N 1
ATOM 925 C CA . GLU A 1 117 ? 18.243 -2.453 2.065 1.00 92.38 117 GLU A CA 1
ATOM 926 C C . GLU A 1 117 ? 18.002 -2.381 0.553 1.00 92.38 117 GLU A C 1
ATOM 928 O O . GLU A 1 117 ? 18.948 -2.407 -0.242 1.00 92.38 117 GLU A O 1
ATOM 933 N N . ARG A 1 118 ? 16.734 -2.272 0.138 1.00 93.94 118 ARG A N 1
ATOM 934 C CA . ARG A 1 118 ? 16.368 -2.090 -1.270 1.00 93.94 118 ARG A CA 1
ATOM 935 C C . ARG A 1 118 ? 16.944 -0.789 -1.819 1.00 93.94 118 ARG A C 1
ATOM 937 O O . ARG A 1 118 ? 17.461 -0.787 -2.935 1.00 93.94 118 ARG A O 1
ATOM 944 N N . ASP A 1 119 ? 16.845 0.302 -1.071 1.00 93.88 119 ASP A N 1
ATOM 945 C CA . ASP A 1 119 ? 17.311 1.615 -1.517 1.00 93.88 119 ASP A CA 1
ATOM 946 C C . ASP A 1 119 ? 18.846 1.654 -1.603 1.00 93.88 119 ASP A C 1
ATOM 948 O O . ASP A 1 119 ? 19.401 2.140 -2.594 1.00 93.88 119 ASP A O 1
ATOM 952 N N . ASP A 1 120 ? 19.537 1.008 -0.665 1.00 93.50 120 ASP A N 1
ATOM 953 C CA . ASP A 1 120 ? 20.984 0.799 -0.716 1.00 93.50 120 ASP A CA 1
ATOM 954 C C . ASP A 1 120 ? 21.416 -0.065 -1.904 1.00 93.50 120 ASP A C 1
ATOM 956 O O . ASP A 1 120 ? 22.413 0.236 -2.576 1.00 93.50 120 ASP A O 1
ATOM 960 N N . LEU A 1 121 ? 20.688 -1.149 -2.181 1.00 91.94 121 LEU A N 1
ATOM 961 C CA . LEU A 1 121 ? 20.965 -2.014 -3.324 1.00 91.94 121 LEU A CA 1
ATOM 962 C C . LEU A 1 121 ? 20.709 -1.281 -4.641 1.00 91.94 121 LEU A C 1
ATOM 964 O O . LEU A 1 121 ? 21.526 -1.375 -5.555 1.00 91.94 121 LEU A O 1
ATOM 968 N N . SER A 1 122 ? 19.631 -0.502 -4.713 1.00 90.25 122 SER A N 1
ATOM 969 C CA . SER A 1 122 ? 19.314 0.359 -5.851 1.00 90.25 122 SER A CA 1
ATOM 970 C C . SER A 1 122 ? 20.438 1.367 -6.101 1.00 90.25 122 SER A C 1
ATOM 972 O O . SER A 1 122 ? 20.966 1.449 -7.208 1.00 90.25 122 SER A O 1
ATOM 974 N N . ALA A 1 123 ? 20.920 2.042 -5.055 1.00 88.88 123 ALA A N 1
ATOM 975 C CA . ALA A 1 123 ? 22.029 2.984 -5.166 1.00 88.88 123 ALA A CA 1
ATOM 976 C C . ALA A 1 123 ? 23.355 2.308 -5.562 1.00 88.88 123 ALA A C 1
ATOM 978 O O . ALA A 1 123 ? 24.179 2.910 -6.257 1.00 88.88 123 ALA A O 1
ATOM 979 N N . LYS A 1 124 ? 23.597 1.064 -5.127 1.00 88.62 124 LYS A N 1
ATOM 980 C CA . LYS A 1 124 ? 24.750 0.263 -5.578 1.00 88.62 124 LYS A CA 1
ATOM 981 C C . LYS A 1 124 ? 24.620 -0.117 -7.050 1.00 88.62 124 LYS A C 1
ATOM 983 O O . LYS A 1 124 ? 25.608 -0.026 -7.775 1.00 88.62 124 LYS A O 1
ATOM 988 N N . LEU A 1 125 ? 23.427 -0.514 -7.482 1.00 85.25 125 LEU A N 1
ATOM 989 C CA . LEU A 1 125 ? 23.137 -0.902 -8.856 1.00 85.25 125 LEU A CA 1
ATOM 990 C C . LEU A 1 125 ? 23.294 0.290 -9.805 1.00 85.25 125 LEU A C 1
ATOM 992 O O . LEU A 1 125 ? 23.963 0.180 -10.828 1.00 85.25 125 LEU A O 1
ATOM 996 N N . ASP A 1 126 ? 22.775 1.449 -9.413 1.00 83.06 126 ASP A N 1
ATOM 997 C CA . ASP A 1 126 ? 22.894 2.691 -10.169 1.00 83.06 126 ASP A CA 1
ATOM 998 C C . ASP A 1 126 ? 24.360 3.136 -10.297 1.00 83.06 126 ASP A C 1
ATOM 1000 O O . ASP A 1 126 ? 24.845 3.450 -11.386 1.00 83.06 126 ASP A O 1
ATOM 1004 N N . ARG A 1 127 ? 25.139 3.025 -9.210 1.00 80.06 127 ARG A N 1
ATOM 1005 C CA . ARG A 1 127 ? 26.596 3.232 -9.245 1.00 80.06 127 ARG A CA 1
ATOM 1006 C C . ARG A 1 127 ? 27.311 2.218 -10.137 1.00 80.06 127 ARG A C 1
ATOM 1008 O O . ARG A 1 127 ? 28.266 2.591 -10.813 1.00 80.06 127 ARG A O 1
ATOM 1015 N N . PHE A 1 128 ? 26.897 0.954 -10.130 1.00 78.62 128 PHE A N 1
ATOM 1016 C CA . PHE A 1 128 ? 27.501 -0.100 -10.946 1.00 78.62 128 PHE A CA 1
ATOM 1017 C C . PHE A 1 128 ? 27.249 0.134 -12.443 1.00 78.62 128 PHE A C 1
ATOM 1019 O O . PHE A 1 128 ? 28.193 0.120 -13.240 1.00 78.62 128 PHE A O 1
ATOM 1026 N N . TYR A 1 129 ? 26.005 0.435 -12.820 1.00 69.12 129 TYR A N 1
ATOM 1027 C CA . TYR A 1 129 ? 25.649 0.735 -14.204 1.00 69.12 129 TYR A CA 1
ATOM 1028 C C . TYR A 1 129 ? 26.227 2.069 -14.682 1.00 69.12 129 TYR A C 1
ATOM 1030 O O . TYR A 1 129 ? 26.716 2.135 -15.810 1.00 69.12 129 TYR A O 1
ATOM 1038 N N . SER A 1 130 ? 26.297 3.085 -13.821 1.00 69.12 130 SER A N 1
ATOM 1039 C CA . SER A 1 130 ? 26.886 4.385 -14.167 1.00 69.12 130 SER A CA 1
ATOM 1040 C C . SER A 1 130 ? 28.412 4.353 -14.300 1.00 69.12 130 SER A C 1
ATOM 1042 O O . SER A 1 130 ? 28.974 5.068 -15.124 1.00 69.12 130 SER A O 1
ATOM 1044 N N . ARG A 1 131 ? 29.120 3.537 -13.503 1.00 65.81 131 ARG A N 1
ATOM 1045 C CA . ARG A 1 131 ? 30.591 3.607 -13.416 1.00 65.81 131 ARG A CA 1
ATOM 1046 C C . ARG A 1 131 ? 31.311 3.019 -14.628 1.00 65.81 131 ARG A C 1
ATOM 1048 O O . ARG A 1 131 ? 32.387 3.505 -14.960 1.00 65.81 131 ARG A O 1
ATOM 1055 N N . THR A 1 132 ? 30.772 1.984 -15.274 1.00 57.25 132 THR A N 1
ATOM 1056 C CA . THR A 1 132 ? 31.480 1.313 -16.387 1.00 57.25 132 THR A CA 1
ATOM 1057 C C . THR A 1 132 ? 30.611 0.464 -17.308 1.00 57.25 132 THR A C 1
ATOM 1059 O O . THR A 1 132 ? 31.011 0.256 -18.450 1.00 57.25 132 THR A O 1
ATOM 1062 N N . HIS A 1 133 ? 29.469 -0.053 -16.852 1.00 59.00 133 HIS A N 1
ATOM 1063 C CA . HIS A 1 133 ? 28.748 -1.091 -17.596 1.00 59.00 133 HIS A CA 1
ATOM 1064 C C . HIS A 1 133 ? 27.649 -0.540 -18.513 1.00 59.00 133 HIS A C 1
ATOM 1066 O O . HIS A 1 133 ? 27.455 -1.092 -19.586 1.00 59.00 133 HIS A O 1
ATOM 1072 N N . GLY A 1 134 ? 26.992 0.574 -18.174 1.00 61.94 134 GLY A N 1
ATOM 1073 C CA . GLY A 1 134 ? 25.956 1.173 -19.027 1.00 61.94 134 GLY A CA 1
ATOM 1074 C C . GLY A 1 134 ? 26.500 1.660 -20.373 1.00 61.94 134 GLY A C 1
ATOM 1075 O O . GLY A 1 134 ? 25.966 1.310 -21.418 1.00 61.94 134 GLY A O 1
ATOM 1076 N N . ILE A 1 135 ? 27.621 2.387 -20.356 1.00 64.19 135 ILE A N 1
ATOM 1077 C CA . ILE A 1 135 ? 28.244 2.938 -21.573 1.00 64.19 135 ILE A CA 1
ATOM 1078 C C . ILE A 1 135 ? 28.878 1.831 -22.429 1.00 64.19 135 ILE A C 1
ATOM 1080 O O . ILE A 1 135 ? 28.712 1.820 -23.644 1.00 64.19 135 ILE A O 1
ATOM 1084 N N . LYS A 1 136 ? 29.579 0.871 -21.808 1.00 67.62 136 LYS A N 1
ATOM 1085 C CA . LYS A 1 136 ? 30.222 -0.231 -22.543 1.00 67.62 136 LYS A CA 1
ATOM 1086 C C . LYS A 1 136 ? 29.209 -1.211 -23.130 1.00 67.62 136 LYS A C 1
ATOM 1088 O O . LYS A 1 136 ? 29.403 -1.658 -24.253 1.00 67.62 136 LYS A O 1
ATOM 1093 N N . ASN A 1 137 ? 28.131 -1.518 -22.406 1.00 69.62 137 ASN A N 1
ATOM 1094 C CA . ASN A 1 137 ? 27.087 -2.402 -22.919 1.00 69.62 137 ASN A CA 1
ATOM 1095 C C . ASN A 1 137 ? 26.299 -1.734 -24.044 1.00 69.62 137 ASN A C 1
ATOM 1097 O O . ASN A 1 137 ? 25.984 -2.406 -25.015 1.00 69.62 137 ASN A O 1
ATOM 1101 N N . LEU A 1 138 ? 26.020 -0.430 -23.950 1.00 74.12 138 LEU A N 1
ATOM 1102 C CA . LEU A 1 138 ? 25.341 0.289 -25.026 1.00 74.12 138 LEU A CA 1
ATOM 1103 C C . LEU A 1 138 ? 26.188 0.310 -26.304 1.00 74.12 138 LEU A C 1
ATOM 1105 O O . LEU A 1 138 ? 25.693 -0.077 -27.355 1.00 74.12 138 LEU A O 1
ATOM 1109 N N . ALA A 1 139 ? 27.479 0.638 -26.193 1.00 75.62 139 ALA A N 1
ATOM 1110 C CA . ALA A 1 139 ? 28.399 0.595 -27.329 1.00 75.62 139 ALA A CA 1
ATOM 1111 C C . ALA A 1 139 ? 28.519 -0.820 -27.932 1.00 75.62 139 ALA A C 1
ATOM 1113 O O . ALA A 1 139 ? 28.505 -0.978 -29.148 1.00 75.62 139 ALA A O 1
ATOM 1114 N N . ALA A 1 140 ? 28.574 -1.862 -27.094 1.00 79.44 140 ALA A N 1
ATOM 1115 C CA . ALA A 1 140 ? 28.597 -3.248 -27.565 1.00 79.44 140 ALA A CA 1
ATOM 1116 C C . ALA A 1 140 ? 27.281 -3.664 -28.252 1.00 79.44 140 ALA A C 1
ATOM 1118 O O . ALA A 1 140 ? 27.305 -4.415 -29.224 1.00 79.44 140 ALA A O 1
ATOM 1119 N N . ILE A 1 141 ? 26.129 -3.181 -27.773 1.00 83.19 141 ILE A N 1
ATOM 1120 C CA . ILE A 1 141 ? 24.820 -3.430 -28.395 1.00 83.19 141 ILE A CA 1
ATOM 1121 C C . ILE A 1 141 ? 24.722 -2.721 -29.749 1.00 83.19 141 ILE A C 1
ATOM 1123 O O . ILE A 1 141 ? 24.217 -3.314 -30.702 1.00 83.19 141 ILE A O 1
ATOM 1127 N N . GLU A 1 142 ? 25.211 -1.486 -29.855 1.00 85.62 142 GLU A N 1
ATOM 1128 C CA . GLU A 1 142 ? 25.263 -0.743 -31.119 1.00 85.62 142 GLU A CA 1
ATOM 1129 C C . GLU A 1 142 ? 26.155 -1.456 -32.143 1.00 85.62 142 GLU A C 1
ATOM 1131 O O . GLU A 1 142 ? 25.709 -1.716 -33.259 1.00 85.62 142 GLU A O 1
ATOM 1136 N N . GLU A 1 143 ? 27.353 -1.889 -31.739 1.00 87.81 143 GLU A N 1
ATOM 1137 C CA . GLU A 1 143 ? 28.272 -2.643 -32.601 1.00 87.81 143 GLU A CA 1
ATOM 1138 C C . GLU A 1 143 ? 27.660 -3.972 -33.083 1.00 87.81 143 GLU A C 1
ATOM 1140 O O . GLU A 1 143 ? 27.751 -4.330 -34.259 1.00 87.81 143 GLU A O 1
ATOM 1145 N N . LEU A 1 144 ? 26.999 -4.720 -32.191 1.00 88.38 144 LEU A N 1
ATOM 1146 C CA . LEU A 1 144 ? 26.301 -5.952 -32.569 1.00 88.38 144 LEU A CA 1
ATOM 1147 C C . LEU A 1 144 ? 25.112 -5.679 -33.500 1.00 88.38 144 LEU A C 1
ATOM 1149 O O . LEU A 1 144 ? 24.836 -6.488 -34.384 1.00 88.38 144 LEU A O 1
ATOM 1153 N N . SER A 1 145 ? 24.423 -4.550 -33.327 1.00 90.56 145 SER A N 1
ATOM 1154 C CA . SER A 1 145 ? 23.296 -4.157 -34.180 1.00 90.56 145 SER A CA 1
ATOM 1155 C C . SER A 1 145 ? 23.756 -3.796 -35.593 1.00 90.56 145 SER A C 1
ATOM 1157 O O . SER A 1 145 ? 23.127 -4.215 -36.563 1.00 90.56 145 SER A O 1
ATOM 1159 N N . GLU A 1 146 ? 24.882 -3.093 -35.723 1.00 90.56 146 GLU A N 1
ATOM 1160 C CA . GLU A 1 146 ? 25.512 -2.798 -37.015 1.00 90.56 146 GLU A CA 1
ATOM 1161 C C . GLU A 1 146 ? 25.930 -4.092 -37.731 1.00 90.56 146 GLU A C 1
ATOM 1163 O O . GLU A 1 146 ? 25.561 -4.322 -38.883 1.00 90.56 146 GLU A O 1
ATOM 1168 N N . LYS A 1 147 ? 26.573 -5.017 -37.007 1.00 89.06 147 LYS A N 1
ATOM 1169 C CA . LYS A 1 147 ? 26.942 -6.342 -37.536 1.00 89.06 147 LYS A CA 1
ATOM 1170 C C . LYS A 1 147 ? 25.734 -7.160 -38.006 1.00 89.06 147 LYS A C 1
ATOM 1172 O O . LYS A 1 147 ? 25.830 -7.893 -38.993 1.00 89.06 147 LYS A O 1
ATOM 1177 N N . LEU A 1 148 ? 24.598 -7.065 -37.311 1.00 91.88 148 LEU A N 1
ATOM 1178 C CA . LEU A 1 148 ? 23.353 -7.717 -37.730 1.00 91.88 148 LEU A CA 1
ATOM 1179 C C . LEU A 1 148 ? 22.788 -7.092 -39.012 1.00 91.88 148 LEU A C 1
ATOM 1181 O O . LEU A 1 148 ? 22.362 -7.833 -39.898 1.00 91.88 148 LEU A O 1
ATOM 1185 N N . ALA A 1 149 ? 22.838 -5.765 -39.145 1.00 89.75 149 ALA A N 1
ATOM 1186 C CA . ALA A 1 149 ? 22.395 -5.069 -40.351 1.00 89.75 149 ALA A CA 1
ATOM 1187 C C . ALA A 1 149 ? 23.240 -5.451 -41.580 1.00 89.75 149 ALA A C 1
ATOM 1189 O O . ALA A 1 149 ? 22.686 -5.746 -42.643 1.00 89.75 149 ALA A O 1
ATOM 1190 N N . ASP A 1 150 ? 24.563 -5.537 -41.419 1.00 86.94 150 ASP A N 1
ATOM 1191 C CA . ASP A 1 150 ? 25.476 -5.979 -42.478 1.00 86.94 150 ASP A CA 1
ATOM 1192 C C . ASP A 1 150 ? 25.189 -7.419 -42.914 1.00 86.94 150 ASP A C 1
ATOM 1194 O O . ASP A 1 150 ? 25.113 -7.722 -44.110 1.00 86.94 150 ASP A O 1
ATOM 1198 N N . ARG A 1 151 ? 24.970 -8.322 -41.951 1.00 87.44 151 ARG A N 1
ATOM 1199 C CA . ARG A 1 151 ? 24.599 -9.713 -42.239 1.00 87.44 151 ARG A CA 1
ATOM 1200 C C . ARG A 1 151 ? 23.298 -9.788 -43.037 1.00 87.44 151 ARG A C 1
ATOM 1202 O O . ARG A 1 151 ? 23.222 -10.536 -44.011 1.00 87.44 151 ARG A O 1
ATOM 1209 N N . ASP A 1 152 ? 22.280 -9.037 -42.637 1.00 88.12 152 ASP A N 1
ATOM 1210 C CA . ASP A 1 152 ? 20.968 -9.082 -43.280 1.00 88.12 152 ASP A CA 1
ATOM 1211 C C . ASP A 1 152 ? 21.011 -8.480 -44.701 1.00 88.12 152 ASP A C 1
ATOM 1213 O O . ASP A 1 152 ? 20.364 -8.997 -45.621 1.00 88.12 152 ASP A O 1
ATOM 1217 N N . ALA A 1 153 ? 21.850 -7.463 -44.932 1.00 86.44 153 ALA A N 1
ATOM 1218 C CA . ALA A 1 153 ? 22.135 -6.942 -46.269 1.00 86.44 153 ALA A CA 1
ATOM 1219 C C . ALA A 1 153 ? 22.824 -7.990 -47.163 1.00 86.44 153 ALA A C 1
ATOM 1221 O O . ALA A 1 153 ? 22.431 -8.171 -48.319 1.00 86.44 153 ALA A O 1
ATOM 1222 N N . LEU A 1 154 ? 23.796 -8.732 -46.623 1.00 82.75 154 LEU A N 1
ATOM 1223 C CA . LEU A 1 154 ? 24.485 -9.810 -47.340 1.00 82.75 154 LEU A CA 1
ATOM 1224 C C . LEU A 1 154 ? 23.549 -10.975 -47.674 1.00 82.75 154 LEU A C 1
ATOM 1226 O O . LEU A 1 154 ? 23.553 -11.460 -48.804 1.00 82.75 154 LEU A O 1
ATOM 1230 N N . LEU A 1 155 ? 22.704 -11.398 -46.731 1.00 79.62 155 LEU A N 1
ATOM 1231 C CA . LEU A 1 155 ? 21.687 -12.425 -46.980 1.00 79.62 155 LEU A CA 1
ATOM 1232 C C . LEU A 1 155 ? 20.702 -11.989 -48.071 1.00 79.62 155 LEU A C 1
ATOM 1234 O O . LEU A 1 155 ? 20.309 -12.796 -48.916 1.00 79.62 155 LEU A O 1
ATOM 1238 N N . THR A 1 156 ? 20.349 -10.704 -48.096 1.00 79.50 156 THR A N 1
ATOM 1239 C CA . THR A 1 156 ? 19.498 -10.127 -49.141 1.00 79.50 156 THR A CA 1
ATOM 1240 C C . THR A 1 156 ? 20.187 -10.141 -50.509 1.00 79.50 156 THR A C 1
ATOM 1242 O O . THR A 1 156 ? 19.546 -10.472 -51.507 1.00 79.50 156 THR A O 1
ATOM 1245 N N . ASP A 1 157 ? 21.481 -9.818 -50.582 1.00 77.00 157 ASP A N 1
ATOM 1246 C CA . ASP A 1 157 ? 22.255 -9.870 -51.830 1.00 77.00 157 ASP A CA 1
ATOM 1247 C C . ASP A 1 157 ? 22.421 -11.310 -52.344 1.00 77.00 157 ASP A C 1
ATOM 1249 O O . ASP A 1 157 ? 22.169 -11.587 -53.517 1.00 77.00 157 ASP A O 1
ATOM 1253 N N . ILE A 1 158 ? 22.733 -12.259 -51.455 1.00 76.31 158 ILE A N 1
ATOM 1254 C CA . ILE A 1 158 ? 22.811 -13.693 -51.780 1.00 76.31 158 ILE A CA 1
ATOM 1255 C C . ILE A 1 158 ? 21.464 -14.197 -52.316 1.00 76.31 158 ILE A C 1
ATOM 1257 O O . ILE A 1 158 ? 21.423 -14.862 -53.350 1.00 76.31 158 ILE A O 1
ATOM 1261 N N . SER A 1 159 ? 20.356 -13.836 -51.661 1.00 69.31 159 SER A N 1
ATOM 1262 C CA . SER A 1 159 ? 19.003 -14.205 -52.095 1.00 69.31 159 SER A CA 1
ATOM 1263 C C . SER A 1 159 ? 18.663 -13.647 -53.485 1.00 69.31 159 SER A C 1
ATOM 1265 O O . SER A 1 159 ? 18.153 -14.372 -54.342 1.00 69.31 159 SER A O 1
ATOM 1267 N N . LYS A 1 160 ? 19.024 -12.386 -53.769 1.00 69.81 160 LYS A N 1
ATOM 1268 C CA . LYS A 1 160 ? 18.845 -11.767 -55.097 1.00 69.81 160 LYS A CA 1
ATOM 1269 C C . LYS A 1 160 ? 19.654 -12.476 -56.182 1.00 69.81 160 LYS A C 1
ATOM 1271 O O . LYS A 1 160 ? 19.121 -12.736 -57.260 1.00 69.81 160 LYS A O 1
ATOM 1276 N N . ARG A 1 161 ? 20.916 -12.813 -55.903 1.00 63.78 161 ARG A N 1
ATOM 1277 C CA . ARG A 1 161 ? 21.790 -13.522 -56.853 1.00 63.78 161 ARG A CA 1
ATOM 1278 C C . ARG A 1 161 ? 21.302 -14.947 -57.119 1.00 63.78 161 ARG A C 1
ATOM 1280 O O . ARG A 1 161 ? 21.266 -15.363 -58.275 1.00 63.78 161 ARG A O 1
ATOM 1287 N N . HIS A 1 162 ? 20.823 -15.642 -56.087 1.00 55.47 162 HIS A N 1
ATOM 1288 C CA . HIS A 1 162 ? 20.197 -16.962 -56.207 1.00 55.47 162 HIS A CA 1
ATOM 1289 C C . HIS A 1 162 ? 18.912 -16.923 -57.057 1.00 55.47 162 HIS A C 1
ATOM 1291 O O . HIS A 1 162 ? 18.671 -17.821 -57.858 1.00 55.47 162 HIS A O 1
ATOM 1297 N N . TRP A 1 163 ? 18.112 -15.855 -56.953 1.00 50.19 163 TRP A N 1
ATOM 1298 C CA . TRP A 1 163 ? 16.906 -15.674 -57.774 1.00 50.19 163 TRP A CA 1
ATOM 1299 C C . TRP A 1 163 ? 17.199 -15.285 -59.239 1.00 50.19 163 TRP A C 1
ATOM 1301 O O . TRP A 1 163 ? 16.343 -15.461 -60.102 1.00 50.19 163 TRP A O 1
ATOM 1311 N N . SER A 1 164 ? 18.404 -14.788 -59.552 1.00 57.72 164 SER A N 1
ATOM 1312 C CA . SER A 1 164 ? 18.805 -14.414 -60.922 1.00 57.72 164 SER A CA 1
ATOM 1313 C C . SER A 1 164 ? 19.342 -15.560 -61.797 1.00 57.72 164 SER A C 1
ATOM 1315 O O . SER A 1 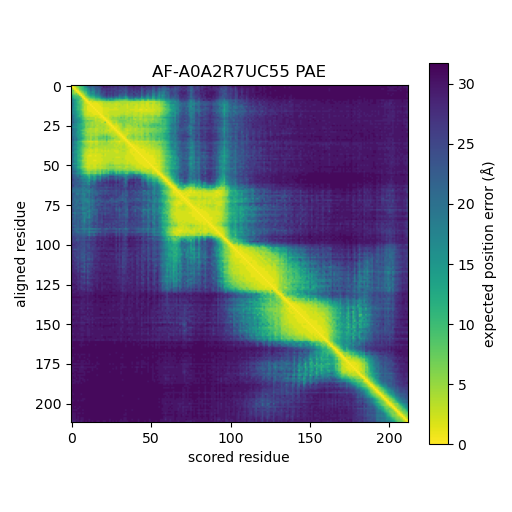164 ? 19.646 -15.321 -62.963 1.00 57.72 164 SER A O 1
ATOM 1317 N N . GLY A 1 165 ? 19.436 -16.792 -61.279 1.00 53.25 165 GLY A N 1
ATOM 1318 C CA . GLY A 1 165 ? 19.798 -17.975 -62.076 1.00 53.25 165 GLY A CA 1
ATOM 1319 C C . GLY A 1 165 ? 21.252 -18.025 -62.566 1.00 53.25 165 GLY A C 1
ATOM 1320 O O . GLY A 1 165 ? 21.531 -18.683 -63.563 1.00 53.25 165 GLY A O 1
ATOM 1321 N N . VAL A 1 166 ? 22.174 -17.329 -61.894 1.00 52.47 166 VAL A N 1
ATOM 1322 C CA . VAL A 1 166 ? 23.619 -17.458 -62.135 1.00 52.47 166 VAL A CA 1
ATOM 1323 C C . VAL A 1 166 ? 24.116 -18.666 -61.338 1.00 52.47 166 VAL A C 1
ATOM 1325 O O . VAL A 1 166 ? 23.921 -18.699 -60.122 1.00 52.47 166 VAL A O 1
ATOM 1328 N N . ASP A 1 167 ? 24.712 -19.655 -62.012 1.00 49.47 167 ASP A N 1
ATOM 1329 C CA . ASP A 1 167 ? 25.276 -20.852 -61.376 1.00 49.47 167 ASP A CA 1
ATOM 1330 C C . ASP A 1 167 ? 26.206 -20.466 -60.212 1.00 49.47 167 ASP A C 1
ATOM 1332 O O . ASP A 1 167 ? 27.068 -19.589 -60.318 1.00 49.47 167 ASP A O 1
ATOM 1336 N N . PHE A 1 168 ? 25.962 -21.091 -59.063 1.00 51.81 168 PHE A N 1
ATOM 1337 C CA . PHE A 1 168 ? 26.533 -20.732 -57.771 1.00 51.81 168 PHE A CA 1
ATOM 1338 C C . PHE A 1 168 ? 27.958 -21.275 -57.632 1.00 51.81 168 PHE A C 1
ATOM 1340 O O . PHE A 1 168 ? 28.173 -22.327 -57.039 1.00 51.81 168 PHE A O 1
ATOM 1347 N N . ASP A 1 169 ? 28.940 -20.523 -58.116 1.00 57.84 169 ASP A N 1
ATOM 1348 C CA . ASP A 1 169 ? 30.265 -20.525 -57.500 1.00 57.84 169 ASP A CA 1
ATOM 1349 C C . ASP A 1 169 ? 30.284 -19.366 -56.505 1.00 57.84 169 ASP A C 1
ATOM 1351 O O . ASP A 1 169 ? 30.380 -18.201 -56.897 1.00 57.84 169 ASP A O 1
ATOM 1355 N N . LEU A 1 170 ? 30.128 -19.660 -55.207 1.00 55.50 170 LEU A N 1
ATOM 1356 C CA . LEU A 1 170 ? 30.296 -18.633 -54.179 1.00 55.50 170 LEU A CA 1
ATOM 1357 C C . LEU A 1 170 ? 31.738 -18.111 -54.314 1.00 55.50 170 LEU A C 1
ATOM 1359 O O . LEU A 1 170 ? 32.663 -18.901 -54.103 1.00 55.50 170 LEU A O 1
ATOM 1363 N N . PRO A 1 171 ? 31.971 -16.838 -54.696 1.00 60.69 171 PRO A N 1
ATOM 1364 C CA . PRO A 1 171 ? 33.330 -16.346 -54.866 1.00 60.69 171 PRO A CA 1
ATOM 1365 C C . PRO A 1 171 ? 34.073 -16.549 -53.546 1.00 60.69 171 PRO A C 1
ATOM 1367 O O . PRO A 1 171 ? 33.543 -16.221 -52.484 1.00 60.69 171 PRO A O 1
ATOM 1370 N N . ALA A 1 172 ? 35.268 -17.146 -53.606 1.00 57.62 172 ALA A N 1
ATOM 1371 C CA . ALA A 1 172 ? 36.013 -17.582 -52.421 1.00 57.62 172 ALA A CA 1
ATOM 1372 C C . ALA A 1 172 ? 36.191 -16.454 -51.385 1.00 57.62 172 ALA A C 1
ATOM 1374 O O . ALA A 1 172 ? 36.126 -16.709 -50.184 1.00 57.62 172 ALA A O 1
ATOM 1375 N N . ASP A 1 173 ? 36.280 -15.198 -51.846 1.00 59.72 173 ASP A N 1
ATOM 1376 C CA . ASP A 1 173 ? 36.359 -14.025 -50.969 1.00 59.72 173 ASP A CA 1
ATOM 1377 C C . ASP A 1 173 ? 35.143 -13.870 -50.041 1.00 59.72 173 ASP A C 1
ATOM 1379 O O . ASP A 1 173 ? 35.282 -13.421 -48.901 1.00 59.72 173 ASP A O 1
ATOM 1383 N N . LEU A 1 174 ? 33.957 -14.280 -50.501 1.00 61.19 174 LEU A N 1
ATOM 1384 C CA . LEU A 1 174 ? 32.707 -14.112 -49.773 1.00 61.19 174 LEU A CA 1
ATOM 1385 C C . LEU A 1 174 ? 32.575 -15.190 -48.696 1.00 61.19 174 LEU A C 1
ATOM 1387 O O . LEU A 1 174 ? 32.126 -14.901 -47.589 1.00 61.19 174 LEU A O 1
ATOM 1391 N N . VAL A 1 175 ? 33.023 -16.418 -48.991 1.00 62.66 175 VAL A N 1
ATOM 1392 C CA . VAL A 1 175 ? 33.122 -17.504 -48.000 1.00 62.66 175 VAL A CA 1
ATOM 1393 C C . VAL A 1 175 ? 34.086 -17.108 -46.885 1.00 62.66 175 VAL A C 1
ATOM 1395 O O . VAL A 1 175 ? 33.765 -17.278 -45.707 1.00 62.66 175 VAL A O 1
ATOM 1398 N N . ASP A 1 176 ? 35.241 -16.549 -47.248 1.00 66.25 176 ASP A N 1
ATOM 1399 C CA . ASP A 1 176 ? 36.259 -16.122 -46.291 1.00 66.25 176 ASP A CA 1
ATOM 1400 C C . ASP A 1 176 ? 35.765 -14.951 -45.428 1.00 66.25 176 ASP A C 1
ATOM 1402 O O . ASP A 1 176 ? 35.972 -14.946 -44.213 1.00 66.25 176 ASP A O 1
ATOM 1406 N N . ARG A 1 177 ? 35.016 -14.005 -46.012 1.00 65.56 177 ARG A N 1
ATOM 1407 C CA . ARG A 1 177 ? 34.384 -12.893 -45.279 1.00 65.56 177 ARG A CA 1
ATOM 1408 C C . ARG A 1 177 ? 33.263 -13.347 -44.346 1.00 65.56 177 ARG A C 1
ATOM 1410 O O . ARG A 1 177 ? 33.208 -12.884 -43.209 1.00 65.56 177 ARG A O 1
ATOM 1417 N N . ILE A 1 178 ? 32.407 -14.275 -44.777 1.00 68.00 178 ILE A N 1
ATOM 1418 C CA . ILE A 1 178 ? 31.354 -14.849 -43.922 1.00 68.00 178 ILE A CA 1
ATOM 1419 C C . ILE A 1 178 ? 31.986 -15.610 -42.752 1.00 68.00 178 ILE A C 1
ATOM 1421 O O . ILE A 1 178 ? 31.586 -15.411 -41.607 1.00 68.00 178 ILE A O 1
ATOM 1425 N N . LYS A 1 179 ? 33.020 -16.423 -43.007 1.00 65.19 179 LYS A N 1
ATOM 1426 C CA . LYS A 1 179 ? 33.747 -17.136 -41.947 1.00 65.19 179 LYS A CA 1
ATOM 1427 C C . LYS A 1 179 ? 34.437 -16.190 -40.969 1.00 65.19 179 LYS A C 1
ATOM 1429 O O . LYS A 1 179 ? 34.371 -16.440 -39.771 1.00 65.19 179 LYS A O 1
ATOM 1434 N N . ALA A 1 180 ? 35.060 -15.111 -41.444 1.00 69.94 180 ALA A N 1
ATOM 1435 C CA . ALA A 1 180 ? 35.689 -1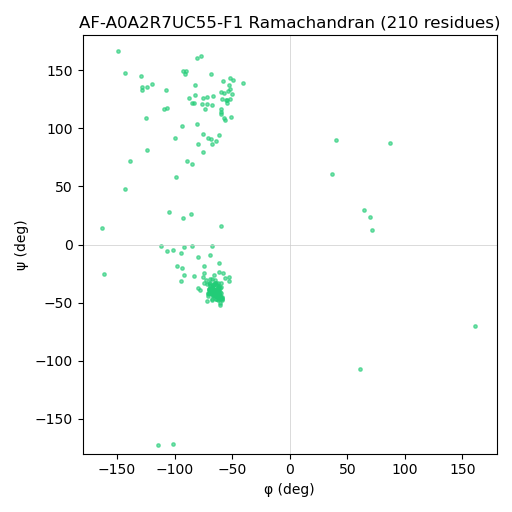4.116 -40.576 1.00 69.94 180 ALA A CA 1
ATOM 1436 C C . ALA A 1 180 ? 34.665 -13.416 -39.662 1.00 69.94 180 ALA A C 1
ATOM 1438 O O . ALA A 1 180 ? 34.923 -13.231 -38.472 1.00 69.94 180 ALA A O 1
ATOM 1439 N N . LEU A 1 181 ? 33.479 -13.092 -40.189 1.00 66.75 181 LEU A N 1
ATOM 1440 C CA . LEU A 1 181 ? 32.389 -12.498 -39.410 1.00 66.75 181 LEU A CA 1
ATOM 1441 C C . LEU A 1 181 ? 31.781 -13.492 -38.408 1.00 66.75 181 LEU A C 1
ATOM 1443 O O . LEU A 1 181 ? 31.525 -13.117 -37.266 1.00 66.75 181 LEU A O 1
ATOM 1447 N N . SER A 1 182 ? 31.608 -14.763 -38.786 1.00 65.81 182 SER A N 1
ATOM 1448 C CA . SER A 1 182 ? 31.141 -15.815 -37.871 1.00 65.81 182 SER A CA 1
ATOM 1449 C C . SER A 1 182 ? 32.160 -16.149 -36.778 1.00 65.81 182 SER A C 1
ATOM 1451 O O . SER A 1 182 ? 31.767 -16.320 -35.629 1.00 65.81 182 SER A O 1
ATOM 1453 N N . ALA A 1 183 ? 33.457 -16.176 -37.092 1.00 60.59 183 ALA A N 1
ATOM 1454 C CA . ALA A 1 183 ? 34.518 -16.399 -36.108 1.00 60.59 183 ALA A CA 1
ATOM 1455 C C . ALA A 1 183 ? 34.653 -15.229 -35.114 1.00 60.59 183 ALA A C 1
ATOM 1457 O O . ALA A 1 183 ? 35.010 -15.437 -33.960 1.00 60.59 183 ALA A O 1
ATOM 1458 N N . SER A 1 184 ? 34.322 -14.002 -35.533 1.00 57.34 184 SER A N 1
ATOM 1459 C CA . SER A 1 184 ? 34.268 -12.829 -34.650 1.00 57.34 184 SER A CA 1
ATOM 1460 C C . SER A 1 184 ? 32.984 -12.751 -33.806 1.00 57.34 184 SER A C 1
ATOM 1462 O O . SER A 1 184 ? 32.906 -11.895 -32.921 1.00 57.34 184 SER A O 1
ATOM 1464 N N . ALA A 1 185 ? 31.980 -13.585 -34.097 1.00 50.38 185 ALA A N 1
ATOM 1465 C CA . ALA A 1 185 ? 30.705 -13.647 -33.381 1.00 50.38 185 ALA A CA 1
ATOM 1466 C C . ALA A 1 185 ? 30.688 -14.710 -32.268 1.00 50.38 185 ALA A C 1
ATOM 1468 O O . ALA A 1 185 ? 29.736 -14.755 -31.487 1.00 50.38 185 ALA A O 1
ATOM 1469 N N . GLU A 1 186 ? 31.729 -15.544 -32.153 1.00 44.28 186 GLU A N 1
ATOM 1470 C CA . GLU A 1 186 ? 31.947 -16.314 -30.932 1.00 44.28 186 GLU A CA 1
ATOM 1471 C C . GLU A 1 186 ? 32.300 -15.324 -29.815 1.00 44.28 186 GLU A C 1
ATOM 1473 O O . GLU A 1 186 ? 33.269 -14.569 -29.951 1.00 44.28 186 GLU A O 1
ATOM 1478 N N . PRO A 1 187 ? 31.520 -15.258 -28.718 1.00 42.31 187 PRO A N 1
ATOM 1479 C CA . PRO A 1 187 ? 31.887 -14.407 -27.605 1.00 42.31 187 PRO A CA 1
ATOM 1480 C C . PRO A 1 187 ? 33.242 -14.906 -27.119 1.00 42.31 187 PRO A C 1
ATOM 1482 O O . PRO A 1 187 ? 33.365 -16.052 -26.686 1.00 42.31 187 PRO A O 1
ATOM 1485 N N . ASN A 1 188 ? 34.263 -14.058 -27.219 1.00 45.97 188 ASN A N 1
ATOM 1486 C CA . ASN A 1 188 ? 35.563 -14.324 -26.630 1.00 45.97 188 ASN A CA 1
ATOM 1487 C C . ASN A 1 188 ? 35.334 -14.364 -25.117 1.00 45.97 188 ASN A C 1
ATOM 1489 O O . ASN A 1 188 ? 35.292 -13.320 -24.470 1.00 45.97 188 ASN A O 1
ATOM 1493 N N . ALA A 1 189 ? 35.009 -15.547 -24.595 1.00 37.78 189 ALA A N 1
ATOM 1494 C CA . ALA A 1 189 ? 34.505 -15.719 -23.248 1.00 37.78 189 ALA A CA 1
ATOM 1495 C C . ALA A 1 189 ? 35.559 -15.198 -22.262 1.00 37.78 189 ALA A C 1
ATOM 1497 O O . ALA A 1 189 ? 36.615 -15.822 -22.121 1.00 37.78 189 ALA A O 1
ATOM 1498 N N . PRO A 1 190 ? 35.305 -14.092 -21.536 1.00 38.72 190 PRO A N 1
ATOM 1499 C CA . PRO A 1 190 ? 36.035 -13.855 -20.309 1.00 38.72 190 PRO A CA 1
ATOM 1500 C C . PRO A 1 190 ? 35.586 -14.969 -19.358 1.00 38.72 190 PRO A C 1
ATOM 1502 O O . PRO A 1 190 ? 34.391 -15.238 -19.235 1.00 38.72 190 PRO A O 1
ATOM 1505 N N . GLY A 1 191 ? 36.558 -15.675 -18.784 1.00 44.38 191 GLY A N 1
ATOM 1506 C CA . GLY A 1 191 ? 36.382 -16.962 -18.119 1.00 44.38 191 GLY A CA 1
ATOM 1507 C C . GLY A 1 191 ? 35.129 -17.102 -17.251 1.00 44.38 191 GLY A C 1
ATOM 1508 O O . GLY A 1 191 ? 34.778 -16.204 -16.498 1.00 44.38 191 GLY A O 1
ATOM 1509 N N . VAL A 1 192 ? 34.516 -18.285 -17.355 1.00 40.72 192 VAL A N 1
ATOM 1510 C CA . VAL A 1 192 ? 33.661 -18.928 -16.346 1.00 40.72 192 VAL A CA 1
ATOM 1511 C C . VAL A 1 192 ? 32.720 -17.954 -15.627 1.00 40.72 192 VAL A C 1
ATOM 1513 O O . VAL A 1 192 ? 33.021 -17.446 -14.549 1.00 40.72 192 VAL A O 1
ATOM 1516 N N . LEU A 1 193 ? 31.522 -17.768 -16.185 1.00 42.00 193 LEU A N 1
ATOM 1517 C CA . LEU A 1 193 ? 30.381 -17.331 -15.383 1.00 42.00 193 LEU A CA 1
ATOM 1518 C C . LEU A 1 193 ? 30.269 -18.276 -14.172 1.00 42.00 193 LEU A C 1
ATOM 1520 O O . LEU A 1 193 ? 30.211 -19.496 -14.381 1.00 42.00 193 LEU A O 1
ATOM 1524 N N . PRO A 1 194 ? 30.252 -17.775 -12.923 1.00 39.53 194 PRO A N 1
ATOM 1525 C CA . PRO A 1 194 ? 29.988 -18.639 -11.787 1.00 39.53 194 PRO A CA 1
ATOM 1526 C C . PRO A 1 194 ? 28.607 -19.256 -12.006 1.00 39.53 194 PRO A C 1
ATOM 1528 O O . PRO A 1 194 ? 27.648 -18.567 -12.368 1.00 39.53 194 PRO A O 1
ATOM 1531 N N . ARG A 1 195 ? 28.517 -20.582 -11.850 1.00 39.38 195 ARG A N 1
ATOM 1532 C CA . ARG A 1 195 ? 27.238 -21.296 -11.876 1.00 39.38 195 ARG A CA 1
ATOM 1533 C C . ARG A 1 195 ? 26.275 -20.573 -10.936 1.00 39.38 195 ARG A C 1
ATOM 1535 O O . ARG A 1 195 ? 26.668 -20.169 -9.844 1.00 39.38 195 ARG A O 1
ATOM 1542 N N . ALA A 1 196 ? 25.009 -20.482 -11.331 1.00 42.91 196 ALA A N 1
ATOM 1543 C CA . ALA A 1 196 ? 23.921 -19.838 -10.590 1.00 42.91 196 ALA A CA 1
ATOM 1544 C C . ALA A 1 196 ? 23.622 -20.436 -9.187 1.00 42.91 196 ALA A C 1
ATOM 1546 O O . ALA A 1 196 ? 22.570 -20.168 -8.618 1.00 42.91 196 ALA A O 1
ATOM 1547 N N . HIS A 1 197 ? 24.534 -21.228 -8.617 1.00 43.59 197 HIS A N 1
ATOM 1548 C CA . HIS A 1 197 ? 24.476 -21.766 -7.262 1.00 43.59 197 HIS A CA 1
ATOM 1549 C C . HIS A 1 197 ? 25.454 -21.116 -6.270 1.00 43.59 197 HIS A C 1
ATOM 1551 O O . HIS A 1 197 ? 25.320 -21.376 -5.080 1.00 43.59 197 HIS A O 1
ATOM 1557 N N . ASP A 1 198 ? 26.350 -20.222 -6.705 1.00 43.66 198 ASP A N 1
ATOM 1558 C CA . ASP A 1 198 ? 27.342 -19.595 -5.812 1.00 43.66 198 ASP A CA 1
ATOM 1559 C C . ASP A 1 198 ? 27.022 -18.133 -5.445 1.00 43.66 198 ASP A C 1
ATOM 1561 O O . ASP A 1 198 ? 27.909 -17.351 -5.108 1.00 43.66 198 ASP A O 1
ATOM 1565 N N . VAL A 1 199 ? 25.742 -17.740 -5.438 1.00 45.19 199 VAL A N 1
ATOM 1566 C CA . VAL A 1 199 ? 25.312 -16.526 -4.717 1.00 45.19 199 VAL A CA 1
ATOM 1567 C C . VAL A 1 199 ? 25.062 -16.903 -3.260 1.00 45.19 199 VAL A C 1
ATOM 1569 O O . VAL A 1 199 ? 23.931 -16.926 -2.784 1.00 45.19 199 VAL A O 1
ATOM 1572 N N . ASN A 1 200 ? 26.130 -17.215 -2.529 1.00 49.12 200 ASN A N 1
ATOM 1573 C CA . ASN A 1 200 ? 26.057 -17.274 -1.074 1.00 49.12 200 ASN A CA 1
ATOM 1574 C C . ASN A 1 200 ? 26.367 -15.879 -0.514 1.00 49.12 200 ASN A C 1
ATOM 1576 O O . ASN A 1 200 ? 27.449 -15.634 0.013 1.00 49.12 200 ASN A O 1
ATOM 1580 N N . MET A 1 201 ? 25.434 -14.934 -0.691 1.00 45.81 201 MET A N 1
ATOM 1581 C CA . MET A 1 201 ? 25.568 -13.565 -0.166 1.00 45.81 201 MET A CA 1
ATOM 1582 C C . MET A 1 201 ? 24.937 -13.381 1.226 1.00 45.81 201 MET A C 1
ATOM 1584 O O . MET A 1 201 ? 24.632 -12.264 1.624 1.00 45.81 201 MET A O 1
ATOM 1588 N N . PHE A 1 202 ? 24.775 -14.465 1.990 1.00 44.47 202 PHE A N 1
ATOM 1589 C CA . PHE A 1 202 ? 24.404 -14.416 3.406 1.00 44.47 202 PHE A CA 1
ATOM 1590 C C . PHE A 1 202 ? 25.203 -15.448 4.210 1.00 44.47 202 PHE A C 1
ATOM 1592 O O . PHE A 1 202 ? 24.664 -16.434 4.712 1.00 44.47 202 PHE A O 1
ATOM 1599 N N . GLN A 1 203 ? 26.502 -15.202 4.408 1.00 43.69 203 GLN A N 1
ATOM 1600 C CA . GLN A 1 203 ? 27.160 -15.748 5.594 1.00 43.69 203 GLN A CA 1
ATOM 1601 C C . GLN A 1 203 ? 26.641 -14.981 6.817 1.00 43.69 203 GLN A C 1
ATOM 1603 O O . GLN A 1 203 ? 27.172 -13.943 7.198 1.00 43.69 203 GLN A O 1
ATOM 1608 N N . ARG A 1 204 ? 25.570 -15.504 7.428 1.00 45.56 204 ARG A N 1
ATOM 1609 C CA . ARG A 1 204 ? 25.248 -15.234 8.833 1.00 45.56 204 ARG A CA 1
ATOM 1610 C C . ARG A 1 204 ? 26.455 -15.665 9.662 1.00 45.56 204 ARG A C 1
ATOM 1612 O O . ARG A 1 204 ? 26.691 -16.861 9.827 1.00 45.56 204 ARG A O 1
ATOM 1619 N N . THR A 1 205 ? 27.194 -14.711 10.213 1.00 40.56 205 THR A N 1
ATOM 1620 C CA . THR A 1 205 ? 28.058 -14.959 11.367 1.00 40.56 205 THR A CA 1
ATOM 1621 C C . THR A 1 205 ? 27.15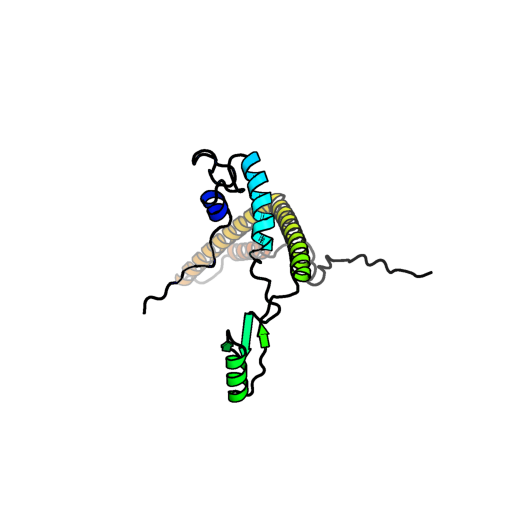6 -15.263 12.561 1.00 40.56 205 THR A C 1
ATOM 1623 O O . THR A 1 205 ? 26.735 -14.370 13.290 1.00 40.56 205 THR A O 1
ATOM 1626 N N . ALA A 1 206 ? 26.787 -16.532 12.711 1.00 43.25 206 ALA A N 1
ATOM 1627 C CA . ALA A 1 206 ? 26.276 -17.057 13.964 1.00 43.25 206 ALA A CA 1
ATOM 1628 C C . ALA A 1 206 ? 27.487 -17.355 14.855 1.00 43.25 206 ALA A C 1
ATOM 1630 O O . ALA A 1 206 ? 28.189 -18.340 14.630 1.00 43.25 206 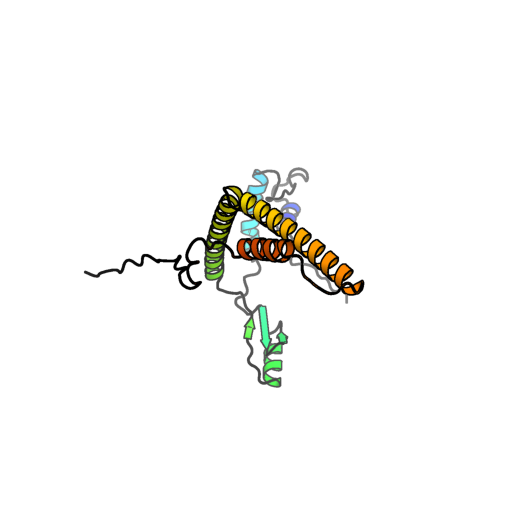ALA A O 1
ATOM 1631 N N . GLU A 1 207 ? 27.751 -16.505 15.846 1.00 44.81 207 GLU A N 1
ATOM 1632 C CA . GLU A 1 207 ? 28.564 -16.922 16.987 1.00 44.81 207 GLU A CA 1
ATOM 1633 C C . GLU A 1 207 ? 27.708 -17.821 17.894 1.00 44.81 207 GLU A C 1
ATOM 1635 O O . GLU A 1 207 ? 26.601 -17.430 18.279 1.00 44.81 207 GLU A O 1
ATOM 1640 N N . PRO A 1 208 ? 28.168 -19.038 18.235 1.00 50.84 208 PRO A N 1
ATOM 1641 C CA . PRO A 1 208 ? 27.479 -19.887 19.185 1.00 50.84 208 PRO A CA 1
ATOM 1642 C C . PRO A 1 208 ? 27.855 -19.473 20.609 1.00 50.84 208 PRO A C 1
ATOM 1644 O O . PRO A 1 208 ? 29.028 -19.423 20.975 1.00 50.84 208 PRO A O 1
ATOM 1647 N N . GLY A 1 209 ? 26.839 -19.246 21.440 1.00 44.91 209 GLY A N 1
ATOM 1648 C CA . GLY A 1 209 ? 27.019 -19.193 22.883 1.00 44.91 209 GLY A CA 1
ATOM 1649 C C . GLY A 1 209 ? 27.670 -20.481 23.391 1.00 44.91 209 GLY A C 1
ATOM 1650 O O . GLY A 1 209 ? 27.141 -21.577 23.192 1.00 44.91 209 GLY A O 1
ATOM 1651 N N . ALA A 1 210 ? 28.796 -20.339 24.084 1.00 45.78 210 ALA A N 1
ATOM 1652 C CA . ALA A 1 210 ? 29.361 -21.377 24.926 1.00 45.78 210 ALA A CA 1
ATOM 1653 C C . ALA A 1 210 ? 29.126 -20.990 26.388 1.00 45.78 210 ALA A C 1
ATOM 1655 O O . ALA A 1 210 ? 29.587 -19.960 26.872 1.00 45.78 210 ALA A O 1
ATOM 1656 N N . LYS A 1 211 ? 28.353 -21.844 27.054 1.00 45.16 211 LYS A N 1
ATOM 1657 C CA . LYS A 1 211 ? 28.157 -21.898 28.498 1.00 45.16 211 LYS A CA 1
ATOM 1658 C C . LYS A 1 211 ? 29.510 -21.976 29.213 1.00 45.16 211 LYS A C 1
ATOM 1660 O O . LYS A 1 211 ? 30.326 -22.812 28.828 1.00 45.16 211 LYS A O 1
ATOM 1665 N N . SER A 1 212 ? 29.663 -21.227 30.302 1.00 46.34 212 SER A N 1
ATOM 1666 C CA . SER A 1 212 ? 30.076 -21.778 31.597 1.00 46.34 212 SER A CA 1
ATOM 1667 C C . SER A 1 212 ? 29.746 -20.816 32.728 1.00 46.34 212 SER A C 1
ATOM 1669 O O . SER A 1 212 ? 29.909 -19.596 32.517 1.00 46.34 212 SER A O 1
#

Organism: Pseudomonas plecoglossicida (NCBI:txid70775)

Foldseek 3Di:
DDPPPDDDDDDLLNVCVVPVVPVDDPVQSDQDPQRGPDPVVVVVSVVSVVVVCVVVPDPPQDPFFCWKDFPHDIGRDPVVSVVVCVVVVGDIDRHGPPPPPVVVVVVVVVVVVVVVVVVVVVVVVCCVCVVPPVVVVVVVVVVVVVLVVVVVVVVVVVVVVVVVPDPDPPPVVVVVVVVVSVVVPPPPDPDDDDPPPPPPVDPDPDDDDDDD

pLDDT: mean 71.69, std 17.24, range [35.75, 93.94]

Nearest PDB structures (foldseek):
  3fmt-assembly2_F  TM=2.237E-01  e=8.060E+00  Escherichia coli K-12

Sequence (212 aa):
MPTENRSSNTDPRDVFIRLNPLGLSEEDLRKDSTGFEDPRIHSDYLLFLAGYRETHPEPQPHPEPIAWMVGTAFWWTKEEAERDAAATGLPIVGLGQMTDAGEAARLRIELGHMRDERDDLSAKLDRFYSRTHGIKNLAAIEELSEKLADRDALLTDISKRHWSGVDFDLPADLVDRIKALSASAEPNAPGVLPRAHDVNMFQRTAEPGAKS

Secondary structure (DSSP, 8-state):
------SS---HHHHHHHH-TT---TTTS---SSS-SSHHHHHHHHHHHHHHHHHS------SS-SEEEETTEEESSHHHHHHHHHHH-PPEEEE-----HHHHHHHHHHHHHHHHHHHHHHHHHHHHIIIIIHHHHHHHHHHHHHHHHHHHHHHHHHHHHHHTT------HHHHHHHHHHHHTTS----S-PPPTT---------PPP---

Mean predicted aligned error: 22.34 Å

Solvent-accessible surface area (backbone atoms only — not comparable to full-atom values): 13149 Å² total; per-residue (Å²): 132,86,82,78,88,72,88,89,79,79,55,67,67,60,51,50,62,73,64,37,89,80,74,68,53,80,82,66,68,37,68,49,97,90,57,36,72,42,70,68,59,33,55,53,47,51,57,50,48,54,58,46,43,74,76,47,70,69,86,66,84,66,94,56,52,70,30,26,31,33,82,91,46,78,26,80,44,69,68,59,29,51,53,49,18,70,73,69,72,38,68,74,43,73,45,46,79,78,83,50,60,63,56,54,51,50,51,51,52,51,52,48,53,54,50,52,53,49,51,52,49,48,55,48,50,51,50,50,37,70,72,58,48,47,66,51,50,50,52,51,51,52,53,52,49,51,55,50,52,53,49,53,52,49,53,51,51,53,52,52,46,62,73,68,73,57,82,85,71,78,56,67,69,56,58,54,50,51,50,54,53,54,64,68,64,52,77,82,70,74,76,76,77,77,61,96,81,73,80,74,86,73,81,74,84,75,81,80,90,76,89,132